Protein AF-A0A850MKT8-F1 (afdb_monomer)

Radius of gyration: 24.49 Å; Cα contacts (8 Å, |Δi|>4): 484; chains: 1; bounding box: 75×60×51 Å

Solvent-accessible surface area (backbone atoms only — not comparable to full-atom values): 20163 Å² total; per-residue (Å²): 113,53,79,38,79,90,76,73,40,69,50,73,87,79,87,84,81,90,62,90,48,74,76,42,61,72,28,63,33,63,41,98,84,58,29,40,37,40,35,27,21,29,52,39,81,47,88,65,43,56,97,33,32,29,33,36,35,35,32,30,39,67,87,80,70,47,76,30,34,75,78,38,71,61,29,60,68,50,58,85,53,84,34,50,29,37,60,41,21,41,26,46,32,97,87,58,37,40,38,40,37,30,30,29,32,38,60,57,94,76,63,40,70,45,32,32,36,35,35,35,34,34,31,90,86,65,45,50,75,27,27,92,88,42,72,61,29,68,73,48,72,86,50,84,34,49,31,42,82,52,43,49,44,56,93,50,47,35,39,36,30,35,32,35,42,66,83,84,81,50,74,56,79,44,81,48,76,50,74,51,82,78,81,75,85,73,72,83,81,79,82,83,85,77,88,83,80,83,83,79,87,79,86,78,85,84,84,79,86,88,86,83,92,84,90,87,88,86,88,87,86,86,87,86,85,88,83,85,85,85,78,70,65,65,63,61,58,47,51,52,54,52,62,65,68,45,97,64,61,69,68,60,48,51,52,55,32,57,77,66,71,52,63,77,83,53,51,75,77,66,73,44,63,68,61,52,44,50,54,64,74,64,45,93,74,78,60,65,68,59,55,57,46,59,73,68,49,92,64,60,68,70,60,54,50,50,54,53,53,54,54,58,73,44,52,74,71,52,43,55,51,51,57,51,54,65,73,77,110

Sequence (329 aa):
RMWNWSSQSWHATEVVSELTFDSNNPAMAVDVDGNVFVTWHDLAPWVGSGPDLDIFFRYRSVTSGIWDGFTNTTDVVSTDSNLDSKYPSIAVDDDLTVHICWIDYSDIYGAGTDADVFYKYTSRTIQAWRGRVNSTDIISSESSRDSVAASIVTGSVNVVWQDKTHFGFGTDWDIFYKNLLIFEAEGPEDEDGFELWIIIIIVIAAVAGVASLFVFRMRSKSRVKGMPVLKFNKAAMGEVRSALKEVIPVEEKVVVLQRNNFPIELISELYDGNLTDFFSQTFTTVPIQLIEFLQKVDAPLEEKLEILEEFNNLSDEQKEEFLKELTEL

Structure (mmCIF, N/CA/C/O backbone):
data_AF-A0A850MKT8-F1
#
_entry.id   AF-A0A850MKT8-F1
#
loop_
_atom_site.group_PDB
_atom_site.id
_atom_site.type_symbol
_atom_site.label_atom_id
_atom_site.label_alt_id
_atom_site.label_comp_id
_atom_site.label_asym_id
_atom_site.label_entity_id
_atom_site.label_seq_id
_atom_site.pdbx_PDB_ins_code
_atom_site.Cartn_x
_atom_site.Cartn_y
_atom_site.Cartn_z
_atom_site.occupancy
_atom_site.B_iso_or_equiv
_atom_site.auth_seq_id
_atom_site.auth_comp_id
_atom_site.auth_asym_id
_atom_site.auth_atom_id
_atom_site.pdbx_PDB_model_num
ATOM 1 N N . ARG A 1 1 ? -17.096 5.630 10.854 1.00 86.06 1 ARG A N 1
ATOM 2 C CA . ARG A 1 1 ? -18.215 5.144 11.709 1.00 86.06 1 ARG A CA 1
ATOM 3 C C . ARG A 1 1 ? -18.635 3.765 11.213 1.00 86.06 1 ARG A C 1
ATOM 5 O O . ARG A 1 1 ? -18.498 3.520 10.025 1.00 86.06 1 ARG A O 1
ATOM 12 N N . MET A 1 2 ? -19.164 2.902 12.080 1.00 86.94 2 MET A N 1
ATOM 13 C CA . MET A 1 2 ? -19.658 1.566 11.714 1.00 86.94 2 MET A CA 1
ATOM 14 C C . MET A 1 2 ? -21.191 1.541 11.738 1.00 86.94 2 MET A C 1
ATOM 16 O O . MET A 1 2 ? -21.790 2.033 12.700 1.00 86.94 2 MET A O 1
ATOM 20 N N . TRP A 1 3 ? -21.824 0.994 10.699 1.00 91.44 3 TRP A N 1
ATOM 21 C CA . TRP A 1 3 ? -23.279 0.830 10.639 1.00 91.44 3 TRP A CA 1
ATOM 22 C C . TRP A 1 3 ? -23.708 -0.389 11.456 1.00 91.44 3 TRP A C 1
ATOM 24 O O . TRP A 1 3 ? -23.225 -1.496 11.229 1.00 91.44 3 TRP A O 1
ATOM 34 N N . ASN A 1 4 ? -24.617 -0.193 12.407 1.00 91.31 4 ASN A N 1
ATOM 35 C CA . ASN A 1 4 ? -25.235 -1.274 13.156 1.00 91.31 4 ASN A CA 1
ATOM 36 C C . ASN A 1 4 ? -26.575 -1.635 12.508 1.00 91.31 4 ASN A C 1
ATOM 38 O O . ASN A 1 4 ? -27.538 -0.870 12.574 1.00 91.31 4 ASN A O 1
ATOM 42 N N . TRP A 1 5 ? -26.636 -2.819 11.900 1.00 91.19 5 TRP A N 1
ATOM 43 C CA . TRP A 1 5 ? -27.838 -3.318 11.231 1.00 91.19 5 TRP A CA 1
ATOM 44 C C . TRP A 1 5 ? -29.016 -3.540 12.183 1.00 91.19 5 TRP A C 1
ATOM 46 O O . TRP A 1 5 ? -30.156 -3.272 11.808 1.00 91.19 5 TRP A O 1
ATOM 56 N N . SER A 1 6 ? -28.752 -3.987 13.412 1.00 94.88 6 SER A N 1
ATOM 57 C CA . SER A 1 6 ? -29.790 -4.289 14.402 1.00 94.88 6 SER A CA 1
ATOM 58 C C . SER A 1 6 ? -30.460 -3.025 14.931 1.00 94.88 6 SER A C 1
ATOM 60 O O . SER A 1 6 ? -31.678 -2.989 15.078 1.00 94.88 6 SER A O 1
ATOM 62 N N . SER A 1 7 ? -29.678 -1.979 15.210 1.00 95.50 7 SER A N 1
ATOM 63 C CA . SER A 1 7 ? -30.203 -0.699 15.701 1.00 95.50 7 SER A CA 1
ATOM 64 C C . SER A 1 7 ? -30.502 0.314 14.595 1.00 95.50 7 SER A C 1
ATOM 66 O O . SER A 1 7 ? -30.984 1.401 14.904 1.00 95.50 7 SER A O 1
ATOM 68 N N . GLN A 1 8 ? -30.210 -0.017 13.330 1.00 96.62 8 GLN A N 1
ATOM 69 C CA . GLN A 1 8 ? -30.298 0.886 12.174 1.00 96.62 8 GLN A CA 1
ATOM 70 C C . GLN A 1 8 ? -29.653 2.252 12.445 1.00 96.62 8 GLN A C 1
ATOM 72 O O . GLN A 1 8 ? -30.209 3.309 12.137 1.00 96.62 8 GLN A O 1
ATOM 77 N N . SER A 1 9 ? -28.483 2.236 13.080 1.00 95.94 9 SER A N 1
ATOM 78 C CA . SER A 1 9 ? -27.797 3.453 13.496 1.00 95.94 9 SER A CA 1
ATOM 79 C C . SER A 1 9 ? -26.300 3.373 13.248 1.00 95.94 9 SER A C 1
ATOM 81 O O . SER A 1 9 ? -25.690 2.303 13.223 1.00 95.94 9 SER A O 1
ATOM 83 N N . TRP A 1 10 ? -25.690 4.540 13.069 1.00 94.62 10 TRP A N 1
ATOM 84 C CA . TRP A 1 10 ? -24.241 4.666 13.060 1.00 94.62 10 TRP A CA 1
ATOM 85 C C . TRP A 1 10 ? -23.708 4.710 14.490 1.00 94.62 10 TRP A C 1
ATOM 87 O O . TRP A 1 10 ? -24.272 5.394 15.344 1.00 94.62 10 TRP A O 1
ATOM 97 N N . HIS A 1 11 ? -22.579 4.043 14.723 1.00 90.56 11 HIS A N 1
ATOM 98 C CA . HIS A 1 11 ? -21.793 4.245 15.938 1.00 90.56 11 HIS A CA 1
ATOM 99 C C . HIS A 1 11 ? -21.278 5.690 16.041 1.00 90.56 11 HIS A C 1
ATOM 101 O O . HIS A 1 11 ? -21.292 6.450 15.063 1.00 90.56 11 HIS A O 1
ATOM 107 N N . ALA A 1 12 ? -20.809 6.055 17.237 1.00 91.50 12 ALA A N 1
ATOM 108 C CA . ALA A 1 12 ? -20.205 7.353 17.503 1.00 91.50 12 ALA A CA 1
ATOM 109 C C . ALA A 1 12 ? -19.033 7.655 16.547 1.00 91.50 12 ALA A C 1
ATOM 111 O O . ALA A 1 12 ? -18.421 6.760 15.960 1.00 91.50 12 ALA A O 1
ATOM 112 N N . THR A 1 13 ? -18.751 8.945 16.362 1.00 94.00 13 THR A N 1
ATOM 113 C CA . THR A 1 13 ? -17.551 9.376 15.625 1.00 94.00 13 THR A CA 1
ATOM 114 C C . THR A 1 13 ? -16.355 9.274 16.548 1.00 94.00 13 THR A C 1
ATOM 116 O O . THR A 1 13 ? -16.459 9.667 17.706 1.00 94.00 13 THR A O 1
ATOM 119 N N . GLU A 1 14 ? -15.237 8.812 16.009 1.00 92.56 14 GLU A N 1
ATOM 120 C CA . GLU A 1 14 ? -13.939 8.774 16.674 1.00 92.56 14 GLU A CA 1
ATOM 121 C C . GLU A 1 14 ? -12.949 9.554 15.796 1.00 92.56 14 GLU A C 1
ATOM 123 O O . GLU A 1 14 ? -13.092 9.556 14.569 1.00 92.56 14 GLU A O 1
ATOM 128 N N . VAL A 1 15 ? -11.986 10.236 16.416 1.00 93.88 15 VAL A N 1
ATOM 129 C CA . VAL A 1 15 ? -10.860 10.868 15.713 1.00 93.88 15 VAL A CA 1
ATOM 130 C C . VAL A 1 15 ? -9.741 9.832 15.613 1.00 93.88 15 VAL A C 1
ATOM 132 O O . VAL A 1 15 ? -9.428 9.180 16.605 1.00 93.88 15 VAL A O 1
ATOM 135 N N . VAL A 1 16 ? -9.177 9.649 14.415 1.00 94.75 16 VAL A N 1
ATOM 136 C CA . VAL A 1 16 ? -8.122 8.647 14.154 1.00 94.75 16 VAL A CA 1
ATOM 137 C C . VAL A 1 16 ? -6.753 9.306 13.986 1.00 94.75 16 VAL A C 1
ATOM 139 O O . VAL A 1 16 ? -5.756 8.764 14.453 1.00 94.75 16 VAL A O 1
ATOM 142 N N . SER A 1 17 ? -6.689 10.486 13.374 1.00 92.69 17 SER A N 1
ATOM 143 C CA . SER A 1 17 ? -5.453 11.236 13.169 1.00 92.69 17 SER A CA 1
ATOM 144 C C . SER A 1 17 ? -5.375 12.410 14.150 1.00 92.69 17 SER A C 1
ATOM 146 O O . SER A 1 17 ? -5.888 13.498 13.913 1.00 92.69 17 SER A O 1
ATOM 148 N N . GLU A 1 18 ? -4.769 12.175 15.313 1.00 85.75 18 GLU A N 1
ATOM 149 C CA . GLU A 1 18 ? -4.638 13.177 16.388 1.00 85.75 18 GLU A CA 1
ATOM 150 C C . GLU A 1 18 ? -3.338 13.997 16.261 1.00 85.75 18 GLU A C 1
ATOM 152 O O . GLU A 1 18 ? -2.713 14.361 17.257 1.00 85.75 18 GLU A O 1
ATOM 157 N N . LEU A 1 19 ? -2.908 14.250 15.022 1.00 85.19 19 LEU A N 1
ATOM 158 C CA . LEU A 1 19 ? -1.673 14.960 14.695 1.00 85.19 19 LEU A CA 1
ATOM 159 C C . LEU A 1 19 ? -1.926 16.465 14.488 1.00 85.19 19 LEU A C 1
ATOM 161 O O . LEU A 1 19 ? -3.061 16.937 14.527 1.00 85.19 19 LEU A O 1
ATOM 165 N N . THR A 1 20 ? -0.857 17.251 14.340 1.00 84.69 20 THR A N 1
ATOM 166 C CA . THR A 1 20 ? -0.919 18.725 14.347 1.00 84.69 20 THR A CA 1
ATOM 167 C C . THR A 1 20 ? -1.209 19.373 12.989 1.00 84.69 20 THR A C 1
ATOM 169 O O . THR A 1 20 ? -1.338 20.597 12.940 1.00 84.69 20 THR A O 1
ATOM 172 N N . PHE A 1 21 ? -1.306 18.594 11.911 1.00 90.69 21 PHE A N 1
ATOM 173 C CA . PHE A 1 21 ? -1.479 19.063 10.532 1.00 90.69 21 PHE A CA 1
ATOM 174 C C . PHE A 1 21 ? -2.696 18.407 9.860 1.00 90.69 21 PHE A C 1
ATOM 176 O O . PHE A 1 21 ? -3.404 17.601 10.467 1.00 90.69 21 PHE A O 1
ATOM 183 N N . ASP A 1 22 ? -2.986 18.824 8.624 1.00 92.06 22 ASP A N 1
ATOM 184 C CA . ASP A 1 22 ? -4.122 18.316 7.860 1.00 92.06 22 ASP A CA 1
ATOM 185 C C . ASP A 1 22 ? -3.880 16.865 7.421 1.00 92.06 22 ASP A C 1
ATOM 187 O O . ASP A 1 22 ? -3.043 16.578 6.562 1.00 92.06 22 ASP A O 1
ATOM 191 N N . SER A 1 23 ? -4.693 15.955 7.952 1.00 96.44 23 SER A N 1
ATOM 192 C CA . SER A 1 23 ? -4.723 14.555 7.534 1.00 96.44 23 SER A CA 1
ATOM 193 C C . SER A 1 23 ? -5.641 14.368 6.324 1.00 96.44 23 SER A C 1
ATOM 195 O O . SER A 1 23 ? -6.832 14.688 6.376 1.00 96.44 23 SER A O 1
ATOM 197 N N . ASN A 1 24 ? -5.108 13.813 5.238 1.00 97.38 24 ASN A N 1
ATOM 198 C CA . ASN A 1 24 ? -5.774 13.764 3.938 1.00 97.38 24 ASN A CA 1
ATOM 199 C C . ASN A 1 24 ? -5.797 12.349 3.336 1.00 97.38 24 ASN A C 1
ATOM 201 O O . ASN A 1 24 ? -5.028 11.466 3.712 1.00 97.38 24 ASN A O 1
ATOM 205 N N . ASN A 1 25 ? -6.721 12.143 2.389 1.00 97.75 25 ASN A N 1
ATOM 206 C CA . ASN A 1 25 ? -6.886 10.915 1.598 1.00 97.75 25 ASN A CA 1
ATOM 207 C C . ASN A 1 25 ? -6.837 9.606 2.412 1.00 97.75 25 ASN A C 1
ATOM 209 O O . ASN A 1 25 ? -5.974 8.763 2.164 1.00 97.75 25 ASN A O 1
ATOM 213 N N . PRO A 1 26 ? -7.765 9.406 3.365 1.00 98.06 26 PRO A N 1
ATOM 214 C CA . PRO A 1 26 ? -7.793 8.176 4.132 1.00 98.06 26 PRO A CA 1
ATOM 215 C C . PRO A 1 26 ? -8.198 6.984 3.254 1.00 98.06 26 PRO A C 1
ATOM 217 O O . PRO A 1 26 ? -9.140 7.076 2.463 1.00 98.06 26 PRO A O 1
ATOM 220 N N . ALA A 1 27 ? -7.554 5.844 3.473 1.00 98.50 27 ALA A N 1
ATOM 221 C CA . ALA A 1 27 ? -7.976 4.541 2.975 1.00 98.50 27 ALA A CA 1
ATOM 222 C C . ALA A 1 27 ? -8.179 3.576 4.147 1.00 98.50 27 ALA A C 1
ATOM 224 O O . ALA A 1 27 ? -7.589 3.740 5.219 1.00 98.50 27 ALA A O 1
ATOM 225 N N . MET A 1 28 ? -9.053 2.584 3.964 1.00 97.62 28 MET A N 1
ATOM 226 C CA . MET A 1 28 ? -9.375 1.632 5.021 1.00 97.62 28 MET A CA 1
ATOM 227 C C . MET A 1 28 ? -9.567 0.210 4.510 1.00 97.62 28 MET A C 1
ATOM 229 O O . MET A 1 28 ? -10.078 0.001 3.412 1.00 97.62 28 MET A O 1
ATOM 233 N N . ALA A 1 29 ? -9.234 -0.749 5.367 1.00 97.12 29 ALA A N 1
ATOM 234 C CA . ALA A 1 29 ? -9.486 -2.170 5.178 1.00 97.12 29 ALA A CA 1
ATOM 235 C C . ALA A 1 29 ? -9.984 -2.794 6.490 1.00 97.12 29 ALA A C 1
ATOM 237 O O . ALA A 1 29 ? -9.870 -2.200 7.566 1.00 97.12 29 ALA A O 1
ATOM 238 N N . VAL 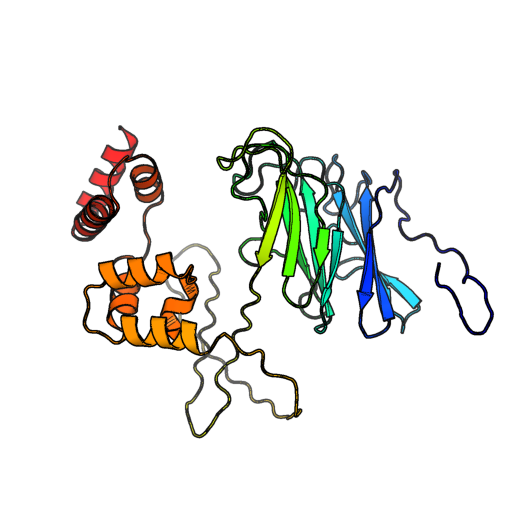A 1 30 ? -10.576 -3.981 6.398 1.00 95.25 30 VAL A N 1
ATOM 239 C CA . VAL A 1 30 ? -11.074 -4.744 7.547 1.00 95.25 30 VAL A CA 1
ATOM 240 C C . VAL A 1 30 ? -10.625 -6.186 7.374 1.00 95.25 30 VAL A C 1
ATOM 242 O O . VAL A 1 30 ? -10.760 -6.722 6.276 1.00 95.25 30 VAL A O 1
ATOM 245 N N . ASP A 1 31 ? -10.086 -6.787 8.431 1.00 92.50 31 ASP A N 1
ATOM 246 C CA . ASP A 1 31 ? -9.703 -8.201 8.410 1.00 92.50 31 ASP A CA 1
ATOM 247 C C . ASP A 1 31 ? -10.881 -9.132 8.738 1.00 92.50 31 ASP A C 1
ATOM 249 O O . ASP A 1 31 ? -11.991 -8.699 9.064 1.00 92.50 31 ASP A O 1
ATOM 253 N N . VAL A 1 32 ? -10.628 -10.440 8.666 1.00 89.44 32 VAL A N 1
ATOM 254 C CA . VAL A 1 32 ? -11.623 -11.486 8.950 1.00 89.44 32 VAL A CA 1
ATOM 255 C C . VAL A 1 32 ? -12.146 -11.454 10.393 1.00 89.44 32 VAL A C 1
ATOM 257 O O . VAL A 1 32 ? -13.270 -11.886 10.648 1.00 89.44 32 VAL A O 1
ATOM 260 N N . ASP A 1 33 ? -11.365 -10.897 11.323 1.00 90.00 33 ASP A N 1
ATOM 261 C CA . ASP A 1 33 ? -11.717 -10.743 12.737 1.00 90.00 33 ASP A CA 1
ATOM 262 C C . ASP A 1 33 ? -12.512 -9.450 13.008 1.00 90.00 33 ASP A C 1
ATOM 264 O O . ASP A 1 33 ? -13.013 -9.234 14.116 1.00 90.00 33 ASP A O 1
ATOM 268 N N . GLY A 1 34 ? -12.645 -8.572 12.010 1.00 91.62 34 GLY A N 1
ATOM 269 C CA . GLY A 1 34 ? -13.320 -7.284 12.128 1.00 91.62 34 GLY A CA 1
ATOM 270 C C . GLY A 1 34 ? -12.458 -6.169 12.727 1.00 91.62 34 GLY A C 1
ATOM 271 O O . GLY A 1 34 ? -13.002 -5.127 13.109 1.00 91.62 34 GLY A O 1
ATOM 272 N N . ASN A 1 35 ? -11.137 -6.348 12.821 1.00 94.00 35 ASN A N 1
ATOM 273 C CA . ASN A 1 35 ? -10.228 -5.246 13.123 1.00 94.00 35 ASN A CA 1
ATOM 274 C C . ASN A 1 35 ? -10.212 -4.278 11.933 1.00 94.00 35 ASN A C 1
ATOM 276 O O . ASN A 1 35 ? -10.243 -4.688 10.773 1.00 94.00 35 ASN A O 1
ATOM 280 N N . VAL A 1 36 ? -10.184 -2.979 12.222 1.00 96.56 36 VAL A N 1
ATOM 281 C CA . VAL A 1 36 ? -10.243 -1.928 11.196 1.00 96.56 36 VAL A CA 1
ATOM 282 C C . VAL A 1 36 ? -8.862 -1.330 11.021 1.00 96.56 36 VAL A C 1
ATOM 284 O O . VAL A 1 36 ? -8.258 -0.917 12.001 1.00 96.56 36 VAL A O 1
ATOM 287 N N . PHE A 1 37 ? -8.391 -1.223 9.791 1.00 97.56 37 PHE A N 1
ATOM 288 C CA . PHE A 1 37 ? -7.083 -0.680 9.442 1.00 97.56 37 PHE A CA 1
ATOM 289 C C . PHE A 1 37 ? -7.288 0.605 8.660 1.00 97.56 37 PHE A C 1
ATOM 291 O O . PHE A 1 37 ? -8.141 0.653 7.774 1.00 97.56 37 PHE A O 1
ATOM 298 N N . VAL A 1 38 ? -6.545 1.651 9.008 1.00 98.12 38 VAL A N 1
ATOM 299 C CA . VAL A 1 38 ? -6.666 2.973 8.400 1.00 98.12 38 VAL A CA 1
ATOM 300 C C . VAL A 1 38 ? -5.282 3.502 8.083 1.00 98.12 38 VAL A C 1
ATOM 302 O O . VAL A 1 38 ? -4.376 3.469 8.914 1.00 98.12 38 VAL A O 1
ATOM 305 N N . THR A 1 39 ? -5.151 4.032 6.878 1.00 98.56 39 THR A N 1
ATOM 306 C CA . THR A 1 39 ? -3.984 4.785 6.439 1.00 98.56 39 THR A CA 1
ATOM 307 C C . THR A 1 39 ? -4.425 6.129 5.879 1.00 98.56 39 THR A C 1
ATOM 309 O O . THR A 1 39 ? -5.565 6.270 5.441 1.00 98.56 39 THR A O 1
ATOM 312 N N . TRP A 1 40 ? -3.562 7.131 5.956 1.00 98.50 40 TRP A N 1
ATOM 313 C CA . TRP A 1 40 ? -3.773 8.481 5.434 1.00 98.50 40 TRP A CA 1
ATOM 314 C C . TRP A 1 40 ? -2.408 9.107 5.148 1.00 98.50 40 TRP A C 1
ATOM 316 O O . TRP A 1 40 ? -1.394 8.534 5.545 1.00 98.50 40 TRP A O 1
ATOM 326 N N . HIS A 1 41 ? -2.371 10.270 4.498 1.00 97.50 41 HIS A N 1
ATOM 327 C CA . HIS A 1 41 ? -1.147 11.071 4.454 1.00 97.50 41 HIS A CA 1
ATOM 328 C C . HIS A 1 41 ? -1.280 12.362 5.255 1.00 97.50 41 HIS A C 1
ATOM 330 O O . HIS A 1 41 ? -2.373 12.929 5.361 1.00 97.50 41 HIS A O 1
ATOM 336 N N . ASP A 1 42 ? -0.175 12.810 5.838 1.00 96.88 42 ASP A N 1
ATOM 337 C CA . ASP A 1 42 ? -0.112 13.973 6.724 1.00 96.88 42 ASP A CA 1
ATOM 338 C C . ASP A 1 42 ? 1.284 14.612 6.664 1.00 96.88 42 ASP A C 1
ATOM 340 O O . ASP A 1 42 ? 2.252 13.941 6.329 1.00 96.88 42 ASP A O 1
ATOM 344 N N . LEU A 1 43 ? 1.383 15.902 6.990 1.00 94.94 43 LEU A N 1
ATOM 345 C CA . LEU A 1 43 ? 2.641 16.667 7.057 1.00 94.94 43 LEU A CA 1
ATOM 346 C C . LEU A 1 43 ? 3.166 16.760 8.500 1.00 94.94 43 LEU A C 1
ATOM 348 O O . LEU A 1 43 ? 4.073 17.530 8.818 1.00 94.94 43 LEU A O 1
ATOM 352 N N . ALA A 1 44 ? 2.510 16.072 9.431 1.00 89.69 44 ALA A N 1
ATOM 353 C CA . ALA A 1 44 ? 2.820 16.212 10.834 1.00 89.69 44 ALA A CA 1
ATOM 354 C C . ALA A 1 44 ? 4.234 15.711 11.169 1.00 89.69 44 ALA A C 1
ATOM 356 O O . ALA A 1 44 ? 4.579 14.571 10.846 1.00 89.69 44 ALA A O 1
ATOM 357 N N . PRO A 1 45 ? 5.029 16.510 11.907 1.00 82.75 45 PRO A N 1
ATOM 358 C CA . PRO A 1 45 ? 6.321 16.069 12.398 1.00 82.75 45 PRO A CA 1
ATOM 359 C C . PRO A 1 45 ? 6.103 15.001 13.474 1.00 82.75 45 PRO A C 1
ATOM 361 O O . PRO A 1 45 ? 5.558 15.256 14.551 1.00 82.75 45 PRO A O 1
ATOM 364 N N . TRP A 1 46 ? 6.540 13.793 13.167 1.00 85.62 46 TRP A N 1
ATOM 365 C CA . TRP A 1 46 ? 6.432 12.579 13.954 1.00 85.62 46 TRP A CA 1
ATOM 366 C C . TRP A 1 46 ? 7.759 11.828 13.868 1.00 85.62 46 TRP A C 1
ATOM 368 O O . TRP A 1 46 ? 8.629 12.130 13.053 1.00 85.62 46 TRP A O 1
ATOM 378 N N . VAL A 1 47 ? 7.965 10.853 14.748 1.00 83.62 47 VAL A N 1
ATOM 379 C CA . VAL A 1 47 ? 9.196 10.061 14.701 1.00 83.62 47 VAL A CA 1
ATOM 380 C C . VAL A 1 47 ? 9.207 9.252 13.407 1.00 83.62 47 VAL A C 1
ATOM 382 O O . VAL A 1 47 ? 8.365 8.378 13.219 1.00 83.62 47 VAL A O 1
ATOM 385 N N . GLY A 1 48 ? 10.177 9.548 12.543 1.00 80.31 48 GLY A N 1
ATOM 386 C CA . GLY A 1 48 ? 10.316 8.909 11.237 1.00 80.31 48 GLY A CA 1
ATOM 387 C C . GLY A 1 48 ? 9.585 9.616 10.097 1.00 80.31 48 GLY A C 1
ATOM 388 O O . GLY A 1 48 ? 9.720 9.133 8.982 1.00 80.31 48 GLY A O 1
ATOM 389 N N . SER A 1 49 ? 8.873 10.724 10.353 1.00 81.94 49 SER A N 1
ATOM 390 C CA . SER A 1 49 ? 8.397 11.614 9.286 1.00 81.94 49 SER A CA 1
ATOM 391 C C . SER A 1 49 ? 9.345 12.794 9.083 1.00 81.94 49 SER A C 1
ATOM 393 O O . SER A 1 49 ? 9.961 13.306 10.031 1.00 81.94 49 SER A O 1
ATOM 395 N N . GLY A 1 50 ? 9.520 13.168 7.819 1.00 85.06 50 GLY A N 1
ATOM 396 C CA . GLY A 1 50 ? 10.359 14.276 7.385 1.00 85.06 50 GLY A CA 1
ATOM 397 C C . GLY A 1 50 ? 9.617 15.619 7.412 1.00 85.06 50 GLY A C 1
ATOM 398 O O . GLY A 1 50 ? 8.609 15.777 8.105 1.00 85.06 50 GLY A O 1
ATOM 399 N N . PRO A 1 51 ? 10.135 16.651 6.720 1.00 89.62 51 PRO A N 1
ATOM 400 C CA . PRO A 1 51 ? 9.410 17.900 6.475 1.00 89.62 51 PRO A CA 1
ATOM 401 C C . PRO A 1 51 ? 8.355 17.798 5.351 1.00 89.62 51 PRO A C 1
ATOM 403 O O . PRO A 1 51 ? 7.765 18.818 4.994 1.00 89.62 51 PRO A O 1
ATOM 406 N N . ASP A 1 52 ? 8.184 16.617 4.769 1.00 93.69 52 ASP A N 1
ATOM 407 C CA . ASP A 1 52 ? 7.342 16.254 3.631 1.00 93.69 52 ASP A CA 1
ATOM 408 C C . ASP A 1 52 ? 6.095 15.456 4.054 1.00 93.69 52 ASP A C 1
ATOM 410 O O . ASP A 1 52 ? 5.914 15.121 5.226 1.00 93.69 52 ASP A O 1
ATOM 414 N N . LEU A 1 53 ? 5.163 15.249 3.115 1.00 96.31 53 LEU A N 1
ATOM 415 C CA . LEU A 1 53 ? 3.981 14.425 3.381 1.00 96.31 53 LEU A CA 1
ATOM 416 C C . LEU A 1 53 ? 4.376 12.955 3.511 1.00 96.31 53 LEU A C 1
ATOM 418 O O . LEU A 1 53 ? 5.016 12.415 2.622 1.00 96.31 53 LEU A O 1
ATOM 422 N N . ASP A 1 54 ? 3.896 12.298 4.558 1.00 97.69 54 ASP A N 1
ATOM 423 C CA . ASP A 1 54 ? 4.199 10.900 4.849 1.00 97.69 54 ASP A CA 1
ATOM 424 C C . ASP A 1 54 ? 2.927 10.055 4.944 1.00 97.69 54 ASP A C 1
ATOM 426 O O . ASP A 1 54 ? 1.852 10.553 5.291 1.00 97.69 54 ASP A O 1
ATOM 430 N N . ILE A 1 55 ? 3.045 8.750 4.688 1.00 98.31 55 ILE A N 1
ATOM 431 C CA . ILE A 1 55 ? 1.971 7.776 4.887 1.00 98.31 55 ILE A CA 1
ATOM 432 C C . ILE A 1 55 ? 1.952 7.312 6.338 1.00 98.31 55 ILE A C 1
ATOM 434 O O . ILE A 1 55 ? 2.883 6.671 6.825 1.00 98.31 55 ILE A O 1
ATOM 438 N N . PHE A 1 56 ? 0.831 7.553 7.006 1.00 98.19 56 PHE A N 1
ATOM 439 C CA . PHE A 1 56 ? 0.586 7.129 8.375 1.00 98.19 56 PHE A CA 1
ATOM 440 C C . PHE A 1 56 ? -0.351 5.928 8.430 1.00 98.19 56 PHE A C 1
ATOM 442 O O . PHE A 1 56 ? -1.171 5.702 7.533 1.00 98.19 56 PHE A O 1
ATOM 449 N N . PHE A 1 57 ? -0.251 5.165 9.515 1.00 97.88 57 PHE A N 1
ATOM 450 C CA . PHE A 1 57 ? -1.070 3.986 9.750 1.00 97.88 57 PHE A CA 1
ATOM 451 C C . PHE A 1 57 ? -1.502 3.853 11.212 1.00 97.88 57 PHE A C 1
ATOM 453 O O . PHE A 1 57 ? -0.708 4.036 12.140 1.00 97.88 57 PHE A O 1
ATOM 460 N N . ARG A 1 58 ? -2.764 3.444 11.398 1.00 97.25 58 ARG A N 1
ATOM 461 C CA . ARG A 1 58 ? -3.310 2.911 12.652 1.00 97.25 58 ARG A CA 1
ATOM 462 C C . ARG A 1 58 ? -4.298 1.786 12.367 1.00 97.25 58 ARG A C 1
ATOM 464 O O . ARG A 1 58 ? -4.961 1.761 11.332 1.00 97.25 58 ARG A O 1
ATOM 471 N N . TYR A 1 59 ? -4.486 0.904 13.336 1.00 96.19 59 TYR A N 1
ATOM 472 C CA . TYR A 1 59 ? -5.564 -0.070 13.348 1.00 96.19 59 TYR A CA 1
ATOM 473 C C . TYR A 1 59 ? -6.341 -0.020 14.661 1.00 96.19 59 TYR A C 1
ATOM 475 O O . TYR A 1 59 ? -5.838 0.399 15.700 1.00 96.19 59 TYR A O 1
ATOM 483 N N . ARG A 1 60 ? -7.595 -0.457 14.612 1.00 95.62 60 ARG A N 1
ATOM 484 C CA . ARG A 1 60 ? -8.483 -0.596 15.757 1.00 95.62 60 ARG A CA 1
ATOM 485 C C . ARG A 1 60 ? -8.767 -2.065 15.971 1.00 95.62 60 ARG A C 1
ATOM 487 O O . ARG A 1 60 ? -9.468 -2.687 15.169 1.00 95.62 60 ARG A O 1
ATOM 494 N N . SER A 1 61 ? -8.262 -2.608 17.072 1.00 92.06 61 SER A N 1
ATOM 495 C CA . SER A 1 61 ? -8.601 -3.977 17.447 1.00 92.06 61 SER A CA 1
ATOM 496 C C . SER A 1 61 ? -10.055 -4.057 17.906 1.00 92.06 61 SER A C 1
ATOM 498 O O . SER A 1 61 ? -10.514 -3.227 18.696 1.00 92.06 61 SER A O 1
ATOM 500 N N . VAL A 1 62 ? -10.777 -5.084 17.463 1.00 91.38 62 VAL A N 1
ATOM 501 C CA . VAL A 1 62 ? -12.120 -5.384 17.976 1.00 91.38 62 VAL A CA 1
ATOM 502 C C . VAL A 1 62 ? -12.085 -5.748 19.466 1.00 91.38 62 VAL A C 1
ATOM 504 O O . VAL A 1 62 ? -13.026 -5.445 20.197 1.00 91.38 62 VAL A O 1
ATOM 507 N N . THR A 1 63 ? -10.977 -6.333 19.935 1.00 91.19 63 THR A N 1
ATOM 508 C CA . THR A 1 63 ? -10.806 -6.804 21.314 1.00 91.19 63 THR A CA 1
ATOM 509 C C . THR A 1 63 ? -10.542 -5.662 22.290 1.00 91.19 63 THR A C 1
ATOM 511 O O . THR A 1 63 ? -11.159 -5.614 23.351 1.00 91.19 63 THR A O 1
ATOM 514 N N . SER A 1 64 ? -9.627 -4.743 21.959 1.00 93.25 64 SER A N 1
ATOM 515 C CA . SER A 1 64 ? -9.311 -3.602 22.834 1.00 93.25 64 SER A CA 1
ATOM 516 C C . SER A 1 64 ? -10.242 -2.411 22.608 1.00 93.25 64 SER A C 1
ATOM 518 O O . SER A 1 64 ? -10.495 -1.642 23.531 1.00 93.25 64 SER A O 1
ATOM 520 N N . GLY A 1 65 ? -10.746 -2.242 21.382 1.00 91.38 65 GLY A N 1
ATOM 521 C CA . GLY A 1 65 ? -11.514 -1.072 20.970 1.00 91.38 65 GLY A CA 1
ATOM 522 C C . GLY A 1 65 ? -10.691 0.212 20.835 1.00 91.38 65 GLY A C 1
ATOM 523 O O . GLY A 1 65 ? -11.282 1.279 20.694 1.00 91.38 65 GLY A O 1
ATOM 524 N N . ILE A 1 66 ? -9.359 0.122 20.888 1.00 92.88 66 ILE A N 1
ATOM 525 C CA . ILE A 1 66 ? -8.435 1.264 20.870 1.00 92.88 66 ILE A CA 1
ATOM 526 C C . ILE A 1 66 ? -7.723 1.323 19.514 1.00 92.88 66 ILE A C 1
ATOM 528 O O . ILE A 1 66 ? -7.439 0.281 18.921 1.00 92.88 66 ILE A O 1
ATOM 532 N N . TRP A 1 67 ? -7.450 2.542 19.043 1.00 95.81 67 TRP A N 1
ATOM 533 C CA . TRP A 1 67 ? -6.598 2.808 17.885 1.00 95.81 67 TRP A CA 1
ATOM 534 C C . TRP A 1 67 ? -5.117 2.754 18.270 1.00 95.81 67 TRP A C 1
ATOM 536 O O . TRP A 1 67 ? -4.693 3.471 19.178 1.00 95.81 67 TRP A O 1
ATOM 546 N N . ASP A 1 68 ? -4.333 1.967 17.548 1.00 94.75 68 ASP A N 1
ATOM 547 C CA . ASP A 1 68 ? -2.907 1.738 17.801 1.00 94.75 68 ASP A CA 1
ATOM 548 C C . ASP A 1 68 ? -2.148 1.537 16.478 1.00 94.75 68 ASP A C 1
ATOM 550 O O . ASP A 1 68 ? -2.775 1.411 15.427 1.00 94.75 68 ASP A O 1
ATOM 554 N N . GLY A 1 69 ? -0.820 1.494 16.503 1.00 93.50 69 GLY A N 1
ATOM 555 C CA . GLY A 1 69 ? 0.011 1.023 15.387 1.00 93.50 69 GLY A CA 1
ATOM 556 C C . GLY A 1 69 ? 0.673 -0.317 15.720 1.00 93.50 69 GLY A C 1
ATOM 557 O O . GLY A 1 69 ? 0.445 -0.898 16.782 1.00 93.50 69 GLY A O 1
ATOM 558 N N . PHE A 1 70 ? 1.461 -0.863 14.795 1.00 91.44 70 PHE A N 1
ATOM 559 C CA . PHE A 1 70 ? 2.225 -2.088 15.052 1.00 91.44 70 PHE A CA 1
ATOM 560 C C . PHE A 1 70 ? 3.565 -1.813 15.728 1.00 91.44 70 PHE A C 1
ATOM 562 O O . PHE A 1 70 ? 4.061 -2.681 16.444 1.00 91.44 70 PHE A O 1
ATOM 569 N N . THR A 1 71 ? 4.147 -0.635 15.492 1.00 89.06 71 THR A N 1
ATOM 570 C CA . THR A 1 71 ? 5.453 -0.243 16.044 1.00 89.06 71 THR A CA 1
ATOM 571 C C . THR A 1 71 ? 5.332 0.841 17.108 1.00 89.06 71 THR A C 1
ATOM 573 O O . THR A 1 71 ? 6.043 0.815 18.109 1.00 89.06 71 THR A O 1
ATOM 576 N N . ASN A 1 72 ? 4.412 1.781 16.905 1.00 89.81 72 ASN A N 1
ATOM 577 C CA . ASN A 1 72 ? 4.131 2.927 17.758 1.00 89.81 72 ASN A CA 1
ATOM 578 C C . ASN A 1 72 ? 2.612 3.123 17.854 1.00 89.81 72 ASN A C 1
ATOM 580 O O . ASN A 1 72 ? 1.854 2.438 17.183 1.00 89.81 72 ASN A O 1
ATOM 584 N N . THR A 1 73 ? 2.140 4.106 18.625 1.00 92.31 73 THR A N 1
ATOM 585 C CA . THR A 1 73 ? 0.698 4.438 18.687 1.00 92.31 73 THR A CA 1
ATOM 586 C C . THR A 1 73 ? 0.116 4.913 17.350 1.00 92.31 73 THR A C 1
ATOM 588 O O . THR A 1 73 ? -1.091 4.812 17.112 1.00 92.31 73 THR A O 1
ATOM 591 N N . THR A 1 74 ? 0.996 5.450 16.505 1.00 94.94 74 THR A N 1
ATOM 592 C CA . THR A 1 74 ? 0.785 5.807 15.105 1.00 94.94 74 THR A CA 1
ATOM 593 C C . THR A 1 74 ? 2.074 5.457 14.372 1.00 94.94 74 THR A C 1
ATOM 595 O O . THR A 1 74 ? 3.142 5.942 14.758 1.00 94.94 74 THR A O 1
ATOM 598 N N . ASP A 1 75 ? 1.980 4.624 13.341 1.00 95.69 75 ASP A N 1
ATOM 599 C CA . ASP A 1 75 ? 3.134 4.249 12.527 1.00 95.69 75 ASP A CA 1
ATOM 600 C C . ASP A 1 75 ? 3.301 5.208 11.344 1.00 95.69 75 ASP A C 1
ATOM 602 O O . ASP A 1 75 ? 2.308 5.689 10.793 1.00 95.69 75 ASP A O 1
ATOM 606 N N . VAL A 1 76 ? 4.552 5.417 10.927 1.00 97.00 76 VAL A N 1
ATOM 607 C CA . VAL A 1 76 ? 4.918 6.007 9.631 1.00 97.00 76 VAL A CA 1
ATOM 608 C C . VAL A 1 76 ? 5.383 4.867 8.729 1.00 97.00 76 VAL A C 1
ATOM 610 O O . VAL A 1 76 ? 6.230 4.067 9.125 1.00 97.00 76 VAL A O 1
ATOM 613 N N . VAL A 1 77 ? 4.793 4.754 7.543 1.00 97.75 77 VAL A N 1
ATOM 614 C CA . VAL A 1 77 ? 5.033 3.660 6.589 1.00 97.75 77 VAL A CA 1
ATOM 615 C C . VAL A 1 77 ? 6.146 4.040 5.605 1.00 97.75 77 VAL A C 1
ATOM 617 O O . VAL A 1 77 ? 7.034 3.235 5.317 1.00 97.75 77 VAL A O 1
ATOM 620 N N . SER A 1 78 ? 6.135 5.288 5.139 1.00 97.06 78 SER A N 1
ATOM 621 C CA . SER A 1 78 ? 6.994 5.856 4.090 1.00 97.06 78 SER A CA 1
ATOM 622 C C . SER A 1 78 ? 8.366 6.340 4.577 1.00 97.06 78 SER A C 1
ATOM 624 O O . SER A 1 78 ? 8.950 7.232 3.982 1.00 97.06 78 SER A O 1
ATOM 626 N N . THR A 1 79 ? 8.933 5.726 5.617 1.00 94.44 79 THR A N 1
ATOM 627 C CA . THR A 1 79 ? 10.164 6.196 6.295 1.00 94.44 79 THR A CA 1
ATOM 628 C C . THR A 1 79 ? 11.426 6.300 5.430 1.00 94.44 79 THR A C 1
ATOM 630 O O . THR A 1 79 ? 12.433 6.820 5.901 1.00 94.44 79 THR A O 1
ATOM 633 N N . ASP A 1 80 ? 11.412 5.725 4.227 1.00 92.50 80 ASP A N 1
ATOM 634 C CA . ASP A 1 80 ? 12.549 5.740 3.298 1.00 92.50 80 ASP A CA 1
ATOM 635 C C . ASP A 1 80 ? 12.456 6.900 2.285 1.00 92.50 80 ASP A C 1
ATOM 637 O O . ASP A 1 80 ? 13.367 7.085 1.479 1.00 92.50 80 ASP A O 1
ATOM 641 N N . SER A 1 81 ? 11.368 7.673 2.338 1.00 92.38 81 SER A N 1
ATOM 642 C CA . SER A 1 81 ? 11.073 8.790 1.440 1.00 92.38 81 SER A CA 1
ATOM 643 C C . SER A 1 81 ? 11.604 10.104 2.019 1.00 92.38 81 SER A C 1
ATOM 645 O O . SER A 1 81 ? 11.888 10.232 3.211 1.00 92.38 81 SER A O 1
ATOM 647 N N . ASN A 1 82 ? 11.819 11.070 1.138 1.00 92.25 82 ASN A N 1
ATOM 648 C CA . ASN A 1 82 ? 12.296 12.420 1.446 1.00 92.25 82 ASN A CA 1
ATOM 649 C C . ASN A 1 82 ? 11.552 13.511 0.652 1.00 92.25 82 ASN A C 1
ATOM 651 O O . ASN A 1 82 ? 11.984 14.669 0.627 1.00 92.25 82 ASN A O 1
ATOM 655 N N . LEU A 1 83 ? 10.496 13.112 -0.049 1.00 95.25 83 LEU A N 1
ATOM 656 C CA . LEU A 1 83 ? 9.553 13.908 -0.811 1.00 95.25 83 LEU A CA 1
ATOM 657 C C . LEU A 1 83 ? 8.162 13.317 -0.574 1.00 95.25 83 LEU A C 1
ATOM 659 O O . LEU A 1 83 ? 8.011 12.219 -0.054 1.00 95.25 83 LEU A O 1
ATOM 663 N N . ASP A 1 84 ? 7.137 14.060 -0.986 1.00 96.12 84 ASP A N 1
ATOM 664 C CA . ASP A 1 84 ? 5.776 13.750 -0.579 1.00 96.12 84 ASP A CA 1
ATOM 665 C C . ASP A 1 84 ? 5.289 12.337 -0.976 1.00 96.12 84 ASP A C 1
ATOM 667 O O . ASP A 1 84 ? 5.014 12.061 -2.148 1.00 96.12 84 ASP A O 1
ATOM 671 N N . SER A 1 85 ? 4.968 11.527 0.027 1.00 97.75 85 SER A N 1
ATOM 672 C CA . SER A 1 85 ? 4.169 10.313 -0.086 1.00 97.75 85 SER A CA 1
ATOM 673 C C . SER A 1 85 ? 2.668 10.625 -0.009 1.00 97.75 85 SER A C 1
ATOM 675 O O . SER A 1 85 ? 2.168 11.245 0.934 1.00 97.75 85 SER A O 1
ATOM 677 N N . LYS A 1 86 ? 1.890 10.184 -1.001 1.00 98.06 86 LYS A N 1
ATOM 678 C CA . LYS A 1 86 ? 0.467 10.525 -1.164 1.00 98.06 86 LYS A CA 1
ATOM 679 C C . LYS A 1 86 ? -0.397 9.329 -1.537 1.00 98.06 86 LYS A C 1
ATOM 681 O O . LYS A 1 86 ? 0.059 8.292 -1.999 1.00 98.06 86 LYS A O 1
ATOM 686 N N . TYR A 1 87 ? -1.704 9.545 -1.391 1.00 98.38 87 TYR A N 1
ATOM 687 C CA . TYR A 1 87 ? -2.763 8.662 -1.894 1.00 98.38 87 TYR A CA 1
ATOM 688 C C . TYR A 1 87 ? -2.578 7.180 -1.529 1.00 98.38 87 TYR A C 1
ATOM 690 O O . TYR A 1 87 ? -2.512 6.336 -2.424 1.00 98.38 87 TYR A O 1
ATOM 698 N N . PRO A 1 88 ? -2.502 6.846 -0.229 1.00 98.62 88 PRO A N 1
ATOM 699 C CA . PRO A 1 88 ? -2.298 5.467 0.165 1.00 98.62 88 PRO A CA 1
ATOM 700 C C . PRO A 1 88 ? -3.515 4.600 -0.180 1.00 98.62 88 PRO A C 1
ATOM 702 O O . PRO A 1 88 ? -4.667 5.036 -0.109 1.00 98.62 88 PRO A O 1
ATOM 705 N N . SER A 1 89 ? -3.251 3.339 -0.498 1.00 98.75 89 SER A N 1
ATOM 706 C CA . SER A 1 89 ? -4.229 2.268 -0.639 1.00 98.75 89 SER A CA 1
ATOM 707 C C . SER A 1 89 ? -3.833 1.116 0.275 1.00 98.75 89 SER A C 1
ATOM 709 O O . SER A 1 89 ? -2.649 0.830 0.435 1.00 98.75 89 SER A O 1
ATOM 711 N N . ILE A 1 90 ? -4.815 0.461 0.893 1.00 98.69 90 ILE A N 1
ATOM 712 C CA . ILE A 1 90 ? -4.587 -0.567 1.913 1.00 98.69 90 ILE A CA 1
ATOM 713 C C . ILE A 1 90 ? -5.449 -1.798 1.656 1.00 98.69 90 ILE A C 1
ATOM 715 O O . ILE A 1 90 ? -6.636 -1.684 1.349 1.00 98.69 90 ILE A O 1
ATOM 719 N N . ALA A 1 91 ? -4.856 -2.971 1.845 1.00 97.31 91 ALA A N 1
ATOM 720 C CA . ALA A 1 91 ? -5.548 -4.250 1.869 1.00 97.31 91 ALA A CA 1
ATOM 721 C C . ALA A 1 91 ? -4.987 -5.127 2.994 1.00 97.31 91 ALA A C 1
ATOM 723 O O . ALA A 1 91 ? -3.848 -4.951 3.426 1.00 97.31 91 ALA A O 1
ATOM 724 N N . VAL A 1 92 ? -5.798 -6.064 3.481 1.00 95.25 92 VAL A N 1
ATOM 725 C CA . VAL A 1 92 ? -5.390 -7.045 4.493 1.00 95.25 92 VAL A CA 1
ATOM 726 C C . VAL A 1 92 ? -5.710 -8.430 3.955 1.00 95.25 92 VAL A C 1
ATOM 728 O O . VAL A 1 92 ? -6.765 -8.613 3.344 1.00 95.25 92 VAL A O 1
ATOM 731 N N . ASP A 1 93 ? -4.774 -9.363 4.076 1.00 89.56 93 ASP A N 1
ATOM 732 C CA . ASP A 1 93 ? -4.973 -10.748 3.649 1.00 89.56 93 ASP A CA 1
ATOM 733 C C . ASP A 1 93 ? -5.538 -11.631 4.776 1.00 89.56 93 ASP A C 1
ATOM 735 O O . ASP A 1 93 ? -5.748 -11.185 5.909 1.00 89.56 93 ASP A O 1
ATOM 739 N N . ASP A 1 94 ? -5.828 -12.888 4.439 1.00 85.31 94 ASP A N 1
ATOM 740 C CA . ASP A 1 94 ? -6.401 -13.860 5.374 1.00 85.31 94 ASP A CA 1
ATOM 741 C C . ASP A 1 94 ? -5.417 -14.244 6.500 1.00 85.31 94 ASP A C 1
ATOM 743 O O . ASP A 1 94 ? -5.850 -14.690 7.564 1.00 85.31 94 ASP A O 1
ATOM 747 N N . ASP A 1 95 ? -4.117 -13.995 6.308 1.00 82.56 95 ASP A N 1
ATOM 748 C CA . ASP A 1 95 ? -3.047 -14.217 7.290 1.00 82.56 95 ASP A CA 1
ATOM 749 C C . ASP A 1 95 ? -2.807 -12.999 8.198 1.00 82.56 95 ASP A C 1
ATOM 751 O O . ASP A 1 95 ? -1.860 -12.961 8.992 1.00 82.56 95 ASP A O 1
ATOM 755 N N . LEU A 1 96 ? -3.697 -12.003 8.127 1.00 85.75 96 LEU A N 1
ATOM 756 C CA . LEU A 1 96 ? -3.637 -10.757 8.894 1.00 85.75 96 LEU A CA 1
ATOM 757 C C . LEU A 1 96 ? -2.379 -9.928 8.588 1.00 85.75 96 LEU A C 1
ATOM 759 O O . LEU A 1 96 ? -1.894 -9.165 9.437 1.00 85.75 96 LEU A O 1
ATOM 763 N N . THR A 1 97 ? -1.853 -10.064 7.374 1.00 92.31 97 THR A N 1
ATOM 764 C CA . THR A 1 97 ? -0.807 -9.207 6.833 1.00 92.31 97 THR A CA 1
ATOM 765 C C . THR A 1 97 ? -1.444 -7.975 6.214 1.00 92.31 97 THR A C 1
ATOM 767 O O . THR A 1 97 ? -2.366 -8.049 5.403 1.00 92.31 97 THR A O 1
ATOM 770 N N . VAL A 1 98 ? -0.947 -6.811 6.614 1.00 96.81 98 VAL A N 1
ATOM 771 C CA . VAL A 1 98 ? -1.376 -5.522 6.086 1.00 96.81 98 VAL A CA 1
ATOM 772 C C . VAL A 1 98 ? -0.456 -5.129 4.948 1.00 96.81 98 VAL A C 1
ATOM 774 O O . VAL A 1 98 ? 0.762 -5.098 5.114 1.00 96.81 98 VAL A O 1
ATOM 777 N N . HIS A 1 99 ? -1.053 -4.780 3.819 1.00 97.38 99 HIS A N 1
ATOM 778 C CA . HIS A 1 99 ? -0.388 -4.360 2.598 1.00 97.38 99 HIS A CA 1
ATOM 779 C C . HIS A 1 99 ? -0.772 -2.924 2.286 1.00 97.38 99 HIS A C 1
ATOM 781 O O . HIS A 1 99 ? -1.962 -2.604 2.246 1.00 97.38 99 HIS A O 1
ATOM 787 N N . ILE A 1 100 ? 0.220 -2.071 2.051 1.00 98.50 100 ILE A N 1
ATOM 788 C CA . ILE A 1 100 ? -0.002 -0.675 1.690 1.00 98.50 100 ILE A CA 1
ATOM 789 C C . ILE A 1 100 ? 0.794 -0.370 0.432 1.00 98.50 100 ILE A C 1
ATOM 791 O O . ILE A 1 100 ? 1.987 -0.667 0.366 1.00 98.50 100 ILE A O 1
ATOM 795 N N . CYS A 1 101 ? 0.126 0.236 -0.545 1.00 98.31 101 CYS A N 1
ATOM 796 C CA . CYS A 1 101 ? 0.799 0.935 -1.630 1.00 98.31 101 CYS A CA 1
ATOM 797 C C . CYS A 1 101 ? 0.460 2.424 -1.601 1.00 98.31 101 CYS A C 1
ATOM 799 O O . CYS A 1 101 ? -0.576 2.822 -1.067 1.00 98.31 101 CYS A O 1
ATOM 801 N N . TRP A 1 102 ? 1.347 3.251 -2.135 1.00 98.62 102 TRP A N 1
ATOM 802 C CA . TRP A 1 102 ? 1.176 4.701 -2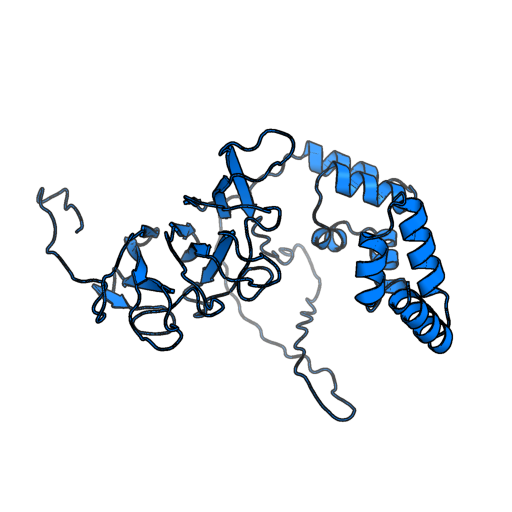.188 1.00 98.62 102 TRP A CA 1
ATOM 803 C C . TRP A 1 102 ? 1.908 5.276 -3.394 1.00 98.62 102 TRP A C 1
ATOM 805 O O . TRP A 1 102 ? 2.647 4.561 -4.067 1.00 98.62 102 TRP A O 1
ATOM 815 N N . ILE A 1 103 ? 1.666 6.555 -3.665 1.00 98.12 103 ILE A N 1
ATOM 816 C CA . ILE A 1 103 ? 2.393 7.327 -4.669 1.00 98.12 103 ILE A CA 1
ATOM 817 C C . ILE A 1 103 ? 3.477 8.138 -3.971 1.00 98.12 103 ILE A C 1
ATOM 819 O O . ILE A 1 103 ? 3.170 8.792 -2.979 1.00 98.12 103 ILE A O 1
ATOM 823 N N . ASP A 1 104 ? 4.695 8.143 -4.489 1.00 97.31 104 ASP A N 1
ATOM 824 C CA . ASP A 1 104 ? 5.809 8.917 -3.936 1.00 97.31 104 ASP A CA 1
ATOM 825 C C . ASP A 1 104 ? 6.617 9.590 -5.044 1.00 97.31 104 ASP A C 1
ATOM 827 O O . ASP A 1 104 ? 6.602 9.113 -6.171 1.00 97.31 104 ASP A O 1
ATOM 831 N N . TYR A 1 105 ? 7.311 10.681 -4.728 1.00 95.25 105 TYR A N 1
ATOM 832 C CA . TYR A 1 105 ? 8.171 11.416 -5.667 1.00 95.25 105 TYR A CA 1
ATOM 833 C C . TYR A 1 105 ? 9.668 11.234 -5.378 1.00 95.25 105 TYR A C 1
ATOM 835 O O . TYR A 1 105 ? 10.509 11.827 -6.057 1.00 95.25 105 TYR A O 1
ATOM 843 N N . SER A 1 106 ? 10.018 10.495 -4.325 1.00 93.94 106 SER A N 1
ATOM 844 C CA . SER A 1 106 ? 11.398 10.233 -3.943 1.00 93.94 106 SER A CA 1
ATOM 845 C C . SER A 1 106 ? 12.091 9.241 -4.868 1.00 93.94 106 SER A C 1
ATOM 847 O O . SER A 1 106 ? 11.552 8.188 -5.200 1.00 93.94 106 SER A O 1
ATOM 849 N N . ASP A 1 107 ? 13.367 9.520 -5.143 1.00 91.06 107 ASP A N 1
ATOM 850 C CA . ASP A 1 107 ? 14.271 8.604 -5.845 1.00 91.06 107 ASP A CA 1
ATOM 851 C C . ASP A 1 107 ? 14.755 7.480 -4.919 1.00 91.06 107 ASP A C 1
ATOM 853 O O . ASP A 1 107 ? 15.908 7.423 -4.479 1.00 91.06 107 ASP A O 1
ATOM 857 N N . ILE A 1 108 ? 13.831 6.599 -4.552 1.00 86.69 108 ILE A N 1
ATOM 858 C CA . ILE A 1 108 ? 14.110 5.431 -3.725 1.00 86.69 108 ILE A CA 1
ATOM 859 C C . ILE A 1 108 ? 14.541 4.301 -4.663 1.00 86.69 108 ILE A C 1
ATOM 861 O O . ILE A 1 108 ? 13.776 3.877 -5.519 1.00 86.69 108 ILE A O 1
ATOM 865 N N . TYR A 1 109 ? 15.765 3.795 -4.497 1.00 83.38 109 TYR A N 1
ATOM 866 C CA . TYR A 1 109 ? 16.337 2.707 -5.310 1.00 83.38 109 TYR A CA 1
ATOM 867 C C . TYR A 1 109 ? 16.365 2.955 -6.832 1.00 83.38 109 TYR A C 1
ATOM 869 O O . TYR A 1 109 ? 16.317 1.999 -7.604 1.00 83.38 109 TYR A O 1
ATOM 877 N N . GLY A 1 110 ? 16.509 4.210 -7.268 1.00 82.12 110 GLY A N 1
ATOM 878 C CA . GLY A 1 110 ? 16.617 4.549 -8.690 1.00 82.12 110 GLY A CA 1
ATOM 879 C C . GLY A 1 110 ? 15.270 4.676 -9.401 1.00 8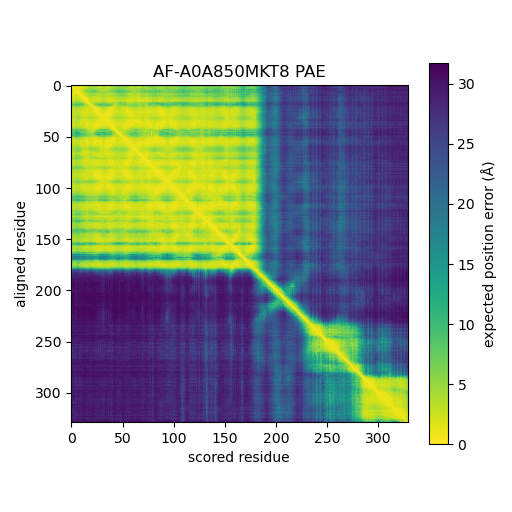2.12 110 GLY A C 1
ATOM 880 O O . GLY A 1 110 ? 15.239 4.569 -10.625 1.00 82.12 110 GLY A O 1
ATOM 881 N N . ALA A 1 111 ? 14.182 4.871 -8.648 1.00 82.94 111 ALA A N 1
ATOM 882 C CA . ALA A 1 111 ? 12.851 5.139 -9.189 1.00 82.94 111 ALA A CA 1
ATOM 883 C C . ALA A 1 111 ? 12.819 6.421 -10.042 1.00 82.94 111 ALA A C 1
ATOM 885 O O . ALA A 1 111 ? 12.097 6.485 -11.027 1.00 82.94 111 ALA A O 1
ATOM 886 N N . GLY A 1 112 ? 13.676 7.402 -9.740 1.00 87.69 112 GLY A N 1
ATOM 887 C CA . GLY A 1 112 ? 13.646 8.709 -10.386 1.00 87.69 112 GLY A CA 1
ATOM 888 C C . GLY A 1 112 ? 12.949 9.766 -9.532 1.00 87.69 112 GLY A C 1
ATOM 889 O O . GLY A 1 112 ? 12.944 9.698 -8.312 1.00 87.69 112 GLY A O 1
ATOM 890 N N . THR A 1 113 ? 12.450 10.826 -10.166 1.00 84.56 113 THR A N 1
ATOM 891 C CA . THR A 1 113 ? 11.862 11.992 -9.449 1.00 84.56 113 THR A CA 1
ATOM 892 C C . THR A 1 113 ? 10.440 12.313 -9.890 1.00 84.56 113 THR A C 1
ATOM 894 O O . THR A 1 113 ? 9.831 13.292 -9.452 1.00 84.56 113 THR A O 1
ATOM 897 N N . ASP A 1 114 ? 9.939 11.523 -10.824 1.00 91.12 114 ASP A N 1
ATOM 898 C CA . ASP A 1 114 ? 8.538 11.407 -11.146 1.00 91.12 114 ASP A CA 1
ATOM 899 C C . ASP A 1 114 ? 7.793 10.653 -10.043 1.00 91.12 114 ASP A C 1
ATOM 901 O O . ASP A 1 114 ? 8.376 10.161 -9.081 1.00 91.12 114 ASP A O 1
ATOM 905 N N . ALA A 1 115 ? 6.467 10.673 -10.134 1.00 94.81 115 ALA A N 1
ATOM 906 C CA . ALA A 1 115 ? 5.644 9.934 -9.194 1.00 94.81 115 ALA A CA 1
ATOM 907 C C . ALA A 1 115 ? 5.730 8.429 -9.479 1.00 94.81 115 ALA A C 1
ATOM 909 O O . ALA A 1 115 ? 5.448 8.026 -10.601 1.00 94.81 115 ALA A O 1
ATOM 910 N N . ASP A 1 116 ? 5.986 7.609 -8.466 1.00 96.56 116 ASP A N 1
ATOM 911 C CA . ASP A 1 116 ? 6.037 6.150 -8.562 1.00 96.56 116 ASP A CA 1
ATOM 912 C C . ASP A 1 116 ? 5.129 5.470 -7.541 1.00 96.56 116 ASP A C 1
ATOM 914 O O . ASP A 1 116 ? 4.786 6.028 -6.497 1.00 96.56 116 ASP A O 1
ATOM 918 N N . VAL A 1 117 ? 4.725 4.236 -7.842 1.00 97.44 117 VAL A N 1
ATOM 919 C CA . VAL A 1 117 ? 3.962 3.391 -6.927 1.00 97.44 117 VAL A CA 1
ATOM 920 C C . VAL A 1 117 ? 4.917 2.595 -6.053 1.00 97.44 117 VAL A C 1
ATOM 922 O O . VAL A 1 117 ? 5.628 1.716 -6.539 1.00 97.44 117 VAL A O 1
ATOM 925 N N . PHE A 1 118 ? 4.852 2.818 -4.748 1.00 97.38 118 PHE A N 1
ATOM 926 C CA . PHE A 1 118 ? 5.643 2.097 -3.756 1.00 97.38 118 PHE A CA 1
ATOM 927 C C . PHE A 1 118 ? 4.795 1.142 -2.933 1.00 97.38 118 PHE A C 1
ATOM 929 O O . PHE A 1 118 ? 3.568 1.250 -2.892 1.00 97.38 118 PHE A O 1
ATOM 936 N N . TYR A 1 119 ? 5.454 0.187 -2.280 1.00 97.00 119 TYR A N 1
ATOM 937 C CA . TYR A 1 119 ? 4.798 -0.845 -1.493 1.00 97.00 119 TYR A CA 1
ATOM 938 C C . TYR A 1 119 ? 5.596 -1.256 -0.250 1.00 97.00 119 TYR A C 1
ATOM 940 O O . TYR A 1 119 ? 6.814 -1.461 -0.291 1.00 97.00 119 TYR A O 1
ATOM 948 N N . LYS A 1 120 ? 4.859 -1.472 0.846 1.00 97.12 120 LYS A N 1
ATOM 949 C CA . LYS A 1 120 ? 5.320 -2.146 2.065 1.00 97.12 120 LYS A CA 1
ATOM 950 C C . LYS A 1 120 ? 4.219 -3.015 2.656 1.00 97.12 120 LYS A C 1
ATOM 952 O O . LYS A 1 120 ? 3.026 -2.827 2.414 1.00 97.12 120 LYS A O 1
ATOM 957 N N . TYR A 1 121 ? 4.639 -3.943 3.504 1.00 95.69 121 TYR A N 1
ATOM 958 C CA . TYR A 1 121 ? 3.744 -4.740 4.322 1.00 95.69 121 TYR A CA 1
ATOM 959 C C . TYR A 1 121 ? 4.254 -4.888 5.753 1.00 95.69 121 TYR A C 1
ATOM 961 O O . TYR A 1 121 ? 5.428 -4.659 6.054 1.00 95.69 121 TYR A O 1
ATOM 969 N N . THR A 1 122 ? 3.347 -5.293 6.634 1.00 95.50 122 THR A N 1
ATOM 970 C CA . THR A 1 122 ? 3.637 -5.656 8.022 1.00 95.50 122 THR A CA 1
ATOM 971 C C . THR A 1 122 ? 2.603 -6.659 8.524 1.00 95.50 122 THR A C 1
ATOM 973 O O . THR A 1 122 ? 1.569 -6.883 7.900 1.00 95.50 122 THR A O 1
ATOM 976 N N . SER A 1 123 ? 2.862 -7.257 9.678 1.00 90.56 123 SER A N 1
ATOM 977 C CA . SER A 1 123 ? 1.894 -8.086 10.391 1.00 90.56 123 SER A CA 1
ATOM 978 C C . SER A 1 123 ? 2.168 -8.034 11.890 1.00 90.56 123 SER A C 1
ATOM 980 O O . SER A 1 123 ? 3.213 -7.546 12.332 1.00 90.56 123 SER A O 1
ATOM 982 N N . ARG A 1 124 ? 1.267 -8.613 12.692 1.00 82.88 124 ARG A N 1
ATOM 983 C CA . ARG A 1 124 ? 1.469 -8.762 14.148 1.00 82.88 124 ARG A CA 1
ATOM 984 C C . ARG A 1 124 ? 2.741 -9.521 14.514 1.00 82.88 124 ARG A C 1
ATOM 986 O O . ARG A 1 124 ? 3.258 -9.318 15.611 1.00 82.88 124 ARG A O 1
ATOM 993 N N . THR A 1 125 ? 3.208 -10.402 13.633 1.00 82.69 125 THR A N 1
ATOM 994 C CA . THR A 1 125 ? 4.421 -11.199 13.841 1.00 82.69 125 THR A CA 1
ATOM 995 C C . THR A 1 125 ? 5.669 -10.419 13.442 1.00 82.69 125 THR A C 1
ATOM 997 O O . THR A 1 125 ? 6.695 -10.540 14.103 1.00 82.69 125 THR A O 1
ATOM 1000 N N . ILE A 1 126 ? 5.588 -9.618 12.375 1.00 87.31 126 ILE A N 1
ATOM 1001 C CA . ILE A 1 126 ? 6.730 -8.855 11.856 1.00 87.31 126 ILE A CA 1
ATOM 1002 C C . ILE A 1 126 ? 6.992 -7.619 12.720 1.00 87.31 126 ILE A C 1
ATOM 1004 O O . ILE A 1 126 ? 8.146 -7.339 13.025 1.00 87.31 126 ILE A O 1
ATOM 1008 N N . GLN A 1 127 ? 5.933 -6.897 13.109 1.00 87.44 127 GLN A N 1
ATOM 1009 C CA . GLN A 1 127 ? 6.004 -5.642 13.875 1.00 87.44 127 GLN A CA 1
ATOM 1010 C C . GLN A 1 127 ? 7.029 -4.648 13.312 1.00 87.44 127 GLN A C 1
ATOM 1012 O O . GLN A 1 127 ? 7.753 -3.988 14.052 1.00 87.44 127 GLN A O 1
ATOM 1017 N N . ALA A 1 128 ? 7.112 -4.572 11.986 1.00 89.44 128 ALA A N 1
ATOM 1018 C CA . ALA A 1 128 ? 7.965 -3.647 11.259 1.00 89.44 128 ALA A CA 1
ATOM 1019 C C . ALA A 1 128 ? 7.469 -3.532 9.816 1.00 89.44 128 ALA A C 1
ATOM 1021 O O . ALA A 1 128 ? 7.051 -4.524 9.215 1.00 89.44 128 ALA A O 1
ATOM 1022 N N . TRP A 1 129 ? 7.540 -2.329 9.257 1.00 95.31 129 TRP A N 1
ATOM 1023 C CA . TRP A 1 129 ? 7.227 -2.088 7.853 1.00 95.31 129 TRP A CA 1
ATOM 1024 C C . TRP A 1 129 ? 8.420 -2.456 6.975 1.00 95.31 129 TRP A C 1
ATOM 1026 O O . TRP A 1 129 ? 9.539 -2.019 7.238 1.00 95.31 129 TRP A O 1
ATOM 1036 N N . ARG A 1 130 ? 8.182 -3.260 5.936 1.00 91.38 130 ARG A N 1
ATOM 1037 C CA . ARG A 1 130 ? 9.220 -3.692 4.989 1.00 91.38 130 ARG A CA 1
ATOM 1038 C C . ARG A 1 130 ? 8.653 -3.978 3.600 1.00 91.38 130 ARG A C 1
ATOM 1040 O O . ARG A 1 130 ? 7.473 -4.308 3.475 1.00 91.38 130 ARG A O 1
ATOM 1047 N N . GLY A 1 131 ? 9.494 -3.893 2.578 1.00 86.88 131 GLY A N 1
ATOM 1048 C CA . GLY A 1 131 ? 9.249 -4.474 1.264 1.00 86.88 131 GLY A CA 1
ATOM 1049 C C . GLY A 1 131 ? 9.495 -5.985 1.275 1.00 86.88 131 GLY A C 1
ATOM 1050 O O . GLY A 1 131 ? 9.898 -6.583 2.282 1.00 86.88 131 GLY A O 1
ATOM 1051 N N . ARG A 1 132 ? 9.167 -6.639 0.165 1.00 81.00 132 ARG A N 1
ATOM 1052 C CA . ARG A 1 132 ? 9.434 -8.059 -0.089 1.00 81.00 132 ARG A CA 1
ATOM 1053 C C . ARG A 1 132 ? 10.868 -8.271 -0.545 1.00 81.00 132 ARG A C 1
ATOM 1055 O O . ARG A 1 132 ? 11.464 -9.258 -0.128 1.00 81.00 132 ARG A O 1
ATOM 1062 N N . VAL A 1 133 ? 11.387 -7.370 -1.376 1.00 76.69 133 VAL A N 1
ATOM 1063 C CA . VAL A 1 133 ? 12.749 -7.448 -1.918 1.00 76.69 133 VAL A CA 1
ATOM 1064 C C . VAL A 1 133 ? 13.651 -6.442 -1.211 1.00 76.69 133 VAL A C 1
ATOM 1066 O O . VAL A 1 133 ? 14.737 -6.799 -0.764 1.00 76.69 133 VAL A O 1
ATOM 1069 N N . ASN A 1 134 ? 13.169 -5.210 -1.046 1.00 82.62 134 ASN A N 1
ATOM 1070 C CA . ASN A 1 134 ? 13.914 -4.102 -0.452 1.00 82.62 134 ASN A CA 1
ATOM 1071 C C . ASN A 1 134 ? 13.270 -3.627 0.865 1.00 82.62 134 ASN A C 1
ATOM 1073 O O . ASN A 1 134 ? 12.283 -4.199 1.333 1.00 82.62 134 ASN A O 1
ATOM 1077 N N . SER A 1 135 ? 13.794 -2.564 1.493 1.00 87.12 135 SER A N 1
ATOM 1078 C CA . SER A 1 135 ? 13.095 -1.946 2.635 1.00 87.12 135 SER A CA 1
ATOM 1079 C C . SER A 1 135 ? 11.759 -1.324 2.211 1.00 87.12 135 SER A C 1
ATOM 1081 O O . SER A 1 135 ? 10.795 -1.398 2.972 1.00 87.12 135 SER A O 1
ATOM 1083 N N . THR A 1 136 ? 11.698 -0.814 0.977 1.00 91.62 136 THR A N 1
ATOM 1084 C CA . THR A 1 136 ? 10.512 -0.364 0.235 1.00 91.62 136 THR A CA 1
ATOM 1085 C C . THR A 1 136 ? 10.589 -0.923 -1.182 1.00 91.62 136 THR A C 1
ATOM 1087 O O . THR A 1 136 ? 11.616 -0.751 -1.837 1.00 91.62 136 THR A O 1
ATOM 1090 N N . ASP A 1 137 ? 9.530 -1.563 -1.677 1.00 90.56 137 ASP A N 1
ATOM 1091 C CA . ASP A 1 137 ? 9.509 -2.031 -3.068 1.00 90.56 137 ASP A CA 1
ATOM 1092 C C . ASP A 1 137 ? 8.928 -0.961 -3.999 1.00 90.56 137 ASP A C 1
ATOM 1094 O O . ASP A 1 137 ? 7.942 -0.307 -3.652 1.00 90.56 137 ASP A O 1
ATOM 1098 N N . ILE A 1 138 ? 9.494 -0.849 -5.204 1.00 92.69 138 ILE A N 1
ATOM 1099 C CA . ILE A 1 138 ? 8.930 -0.066 -6.309 1.00 92.69 138 ILE A CA 1
ATOM 1100 C C . ILE A 1 138 ? 8.049 -1.000 -7.142 1.00 92.69 138 ILE A C 1
ATOM 1102 O O . ILE A 1 138 ? 8.520 -1.998 -7.692 1.00 92.69 138 ILE A O 1
ATOM 1106 N N . ILE A 1 139 ? 6.761 -0.695 -7.244 1.00 92.38 139 ILE A N 1
ATOM 1107 C CA . ILE A 1 139 ? 5.814 -1.455 -8.062 1.00 92.38 139 ILE A CA 1
ATOM 1108 C C . ILE A 1 139 ? 5.893 -1.004 -9.521 1.00 92.38 139 ILE A C 1
ATOM 1110 O O . ILE A 1 139 ? 5.941 -1.864 -10.400 1.00 92.38 139 ILE A O 1
ATOM 1114 N N . SER A 1 140 ? 5.977 0.301 -9.778 1.00 90.75 140 SER A N 1
ATOM 1115 C CA . SER A 1 140 ? 6.095 0.908 -11.113 1.00 90.75 140 SER A CA 1
ATOM 1116 C C . SER A 1 140 ? 7.545 1.022 -11.603 1.00 90.75 140 SER A C 1
ATOM 1118 O O . SER A 1 140 ? 7.875 1.956 -12.313 1.00 90.75 140 SER A O 1
ATOM 1120 N N . SER A 1 141 ? 8.420 0.070 -11.262 1.00 86.00 141 SER A N 1
ATOM 1121 C CA . SER A 1 141 ? 9.868 0.102 -11.566 1.00 86.00 141 SER A CA 1
ATOM 1122 C C . SER A 1 141 ? 10.240 0.325 -13.038 1.00 86.00 141 SER A C 1
ATOM 1124 O O . SER A 1 141 ? 11.364 0.689 -13.362 1.00 86.00 141 SER A O 1
ATOM 1126 N N . GLU A 1 142 ? 9.313 0.024 -13.937 1.00 81.81 142 GLU A N 1
ATOM 1127 C CA . GLU A 1 142 ? 9.436 0.168 -15.381 1.00 81.81 142 GLU A CA 1
ATOM 1128 C C . GLU A 1 142 ? 8.948 1.530 -15.909 1.00 81.81 142 GLU A C 1
ATOM 1130 O O . GLU A 1 142 ? 9.011 1.777 -17.116 1.00 81.81 142 GLU A O 1
ATOM 1135 N N . SER A 1 143 ? 8.432 2.391 -15.029 1.00 84.62 143 SER A N 1
ATOM 1136 C CA . SER A 1 143 ? 7.949 3.718 -15.382 1.00 84.62 143 SER A CA 1
ATOM 1137 C C . SER A 1 143 ? 9.091 4.687 -15.700 1.00 84.62 143 SER A C 1
ATOM 1139 O O . SER A 1 143 ? 10.236 4.521 -15.295 1.00 84.62 143 SER A O 1
ATOM 1141 N N . SER A 1 144 ? 8.763 5.703 -16.490 1.00 83.81 144 SER A N 1
ATOM 1142 C CA . SER A 1 144 ? 9.610 6.862 -16.791 1.00 83.81 144 SER A CA 1
ATOM 1143 C C . SER A 1 144 ? 8.833 8.185 -16.701 1.00 83.81 144 SER A C 1
ATOM 1145 O O . SER A 1 144 ? 9.292 9.223 -17.202 1.00 83.81 144 SER A O 1
ATOM 1147 N N . ARG A 1 145 ? 7.591 8.123 -16.205 1.00 88.06 145 ARG A N 1
ATOM 1148 C CA . ARG A 1 145 ? 6.675 9.247 -15.997 1.00 88.06 145 ARG A CA 1
ATOM 1149 C C . ARG A 1 145 ? 5.772 8.970 -14.796 1.00 88.06 145 ARG A C 1
ATOM 1151 O O . ARG A 1 145 ? 5.602 7.840 -14.372 1.00 88.06 145 ARG A O 1
ATOM 1158 N N . ASP A 1 146 ? 5.062 10.011 -14.370 1.00 91.94 146 ASP A N 1
ATOM 1159 C CA . ASP A 1 146 ? 4.124 9.932 -13.253 1.00 91.94 146 ASP A CA 1
ATOM 1160 C C . ASP A 1 146 ? 3.177 8.716 -13.306 1.00 91.94 146 ASP A C 1
ATOM 1162 O O . ASP A 1 146 ? 2.363 8.565 -14.222 1.00 91.94 146 ASP A O 1
ATOM 1166 N N . SER A 1 147 ? 3.249 7.929 -12.241 1.00 93.50 147 SER A N 1
ATOM 1167 C CA . SER A 1 147 ? 2.308 6.921 -11.781 1.00 93.50 147 SER A CA 1
ATOM 1168 C C . SER A 1 147 ? 1.344 7.535 -10.758 1.00 93.50 147 SER A C 1
ATOM 1170 O O . SER A 1 147 ? 1.747 8.232 -9.828 1.00 93.50 147 SER A O 1
ATOM 1172 N N . VAL A 1 148 ? 0.039 7.292 -10.896 1.00 94.69 148 VAL A N 1
ATOM 1173 C CA . VAL A 1 148 ? -1.002 7.865 -10.026 1.00 94.69 148 VAL A CA 1
ATOM 1174 C C . VAL A 1 148 ? -2.132 6.877 -9.734 1.00 94.69 148 VAL A C 1
ATOM 1176 O O . VAL A 1 148 ? -2.282 5.847 -10.386 1.00 94.69 148 VAL A O 1
ATOM 1179 N N . ALA A 1 149 ? -2.982 7.220 -8.760 1.00 93.12 149 ALA A N 1
ATOM 1180 C CA . ALA A 1 149 ? -4.232 6.510 -8.463 1.00 93.12 149 ALA A CA 1
ATOM 1181 C C . ALA A 1 149 ? -4.064 4.994 -8.226 1.00 93.12 149 ALA A C 1
ATOM 1183 O O . ALA A 1 149 ? -4.864 4.190 -8.712 1.00 93.12 149 ALA A O 1
ATOM 1184 N N . ALA A 1 150 ? -3.029 4.614 -7.471 1.00 95.50 150 ALA A N 1
ATOM 1185 C CA . ALA A 1 150 ? -2.770 3.225 -7.127 1.00 95.50 150 ALA A CA 1
ATOM 1186 C C . ALA A 1 150 ? -3.891 2.622 -6.259 1.00 95.50 150 ALA A C 1
ATOM 1188 O O . ALA A 1 150 ? -4.458 3.275 -5.379 1.00 95.50 150 ALA A O 1
ATOM 1189 N N . SER A 1 151 ? -4.204 1.350 -6.494 1.00 96.88 151 SER A N 1
ATOM 1190 C CA . SER A 1 151 ? -5.152 0.574 -5.698 1.00 96.88 151 SER A CA 1
ATOM 1191 C C . SER A 1 151 ? -4.650 -0.849 -5.498 1.00 96.88 151 SER A C 1
ATOM 1193 O O . SER A 1 151 ? -4.128 -1.457 -6.432 1.00 96.88 151 SER A O 1
ATOM 1195 N N . ILE A 1 152 ? -4.821 -1.374 -4.282 1.00 97.25 152 ILE A N 1
ATOM 1196 C CA . ILE A 1 152 ? -4.341 -2.698 -3.875 1.00 97.25 152 ILE A CA 1
ATOM 1197 C C . ILE A 1 152 ? -5.476 -3.605 -3.391 1.00 97.25 152 ILE A C 1
ATOM 1199 O O . ILE A 1 152 ? -6.401 -3.156 -2.713 1.00 97.25 152 ILE A O 1
ATOM 1203 N N . VAL A 1 153 ? -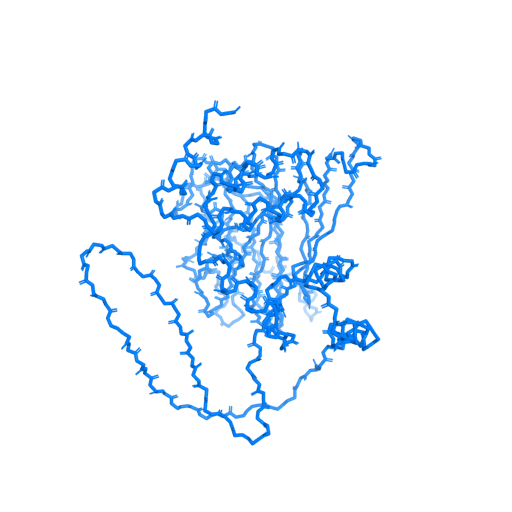5.389 -4.897 -3.720 1.00 92.00 153 VAL A N 1
ATOM 1204 C CA . VAL A 1 153 ? -6.253 -5.976 -3.201 1.00 92.00 153 VAL A CA 1
ATOM 1205 C C . VAL A 1 153 ? -5.431 -7.241 -2.903 1.00 92.00 153 VAL A C 1
ATOM 1207 O O . VAL A 1 153 ? -4.349 -7.429 -3.462 1.00 92.00 153 VAL A O 1
ATOM 1210 N N . THR A 1 154 ? -5.946 -8.105 -2.023 1.00 85.75 154 THR A N 1
ATOM 1211 C CA . THR A 1 154 ? -5.294 -9.331 -1.505 1.00 85.75 154 THR A CA 1
ATOM 1212 C C . THR A 1 154 ? -5.972 -10.631 -1.997 1.00 85.75 154 THR A C 1
ATOM 1214 O O . THR A 1 154 ? -6.965 -10.586 -2.722 1.00 85.75 154 THR A O 1
ATOM 1217 N N . GLY A 1 155 ? -5.385 -11.801 -1.683 1.00 67.06 155 GLY A N 1
ATOM 1218 C CA . GLY A 1 155 ? -5.645 -13.141 -2.273 1.00 67.06 155 GLY A CA 1
ATOM 1219 C C . GLY A 1 155 ? -4.459 -13.632 -3.128 1.00 67.06 155 GLY A C 1
ATOM 1220 O O . GLY A 1 155 ? -4.096 -14.801 -3.183 1.00 67.06 155 GLY A O 1
ATOM 1221 N N . SER A 1 156 ? -3.802 -12.663 -3.744 1.00 77.81 156 SER A N 1
ATOM 1222 C CA . SER A 1 156 ? -2.358 -12.471 -3.917 1.00 77.81 156 SER A CA 1
ATOM 1223 C C . SER A 1 156 ? -2.184 -10.944 -3.892 1.00 77.81 156 SER A C 1
ATOM 1225 O O . SER A 1 156 ? -3.192 -10.239 -4.021 1.00 77.81 156 SER A O 1
ATOM 1227 N N . VAL A 1 157 ? -0.991 -10.378 -3.706 1.00 86.12 157 VAL A N 1
ATOM 1228 C CA . VAL A 1 157 ? -0.889 -8.906 -3.728 1.00 86.12 157 VAL A CA 1
ATOM 12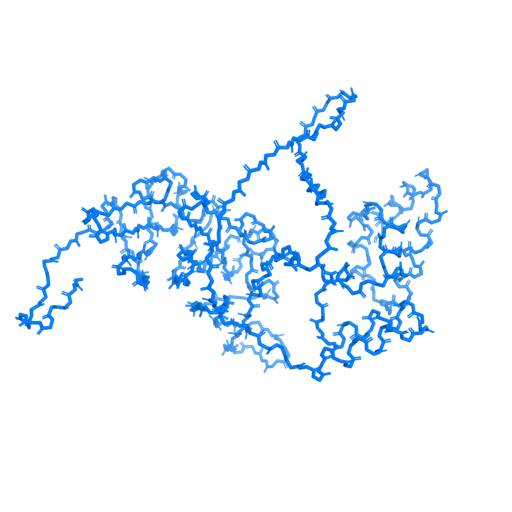29 C C . VAL A 1 157 ? -1.070 -8.429 -5.167 1.00 86.12 157 VAL A C 1
ATOM 1231 O O . VAL A 1 157 ? -0.258 -8.723 -6.037 1.00 86.12 157 VAL A O 1
ATOM 1234 N N . ASN A 1 158 ? -2.161 -7.722 -5.432 1.00 90.12 158 ASN A N 1
ATOM 1235 C CA . ASN A 1 158 ? -2.502 -7.200 -6.749 1.00 90.12 158 ASN A CA 1
ATOM 1236 C C . ASN A 1 158 ? -2.575 -5.684 -6.670 1.00 90.12 158 ASN A C 1
ATOM 1238 O O . ASN A 1 158 ? -3.320 -5.159 -5.843 1.00 90.12 158 ASN A O 1
ATOM 1242 N N . VAL A 1 159 ? -1.845 -5.002 -7.546 1.00 94.44 159 VAL A N 1
ATOM 1243 C CA . VAL A 1 159 ? -1.810 -3.543 -7.606 1.00 94.44 159 VAL A CA 1
ATOM 1244 C C . VAL A 1 159 ? -2.202 -3.093 -9.005 1.00 94.44 159 VAL A C 1
ATOM 1246 O O . VAL A 1 159 ? -1.714 -3.638 -9.994 1.00 94.44 159 VAL A O 1
ATOM 1249 N N . VAL A 1 160 ? -3.090 -2.105 -9.083 1.00 94.62 160 VAL A N 1
ATOM 1250 C CA . VAL A 1 160 ? -3.417 -1.380 -10.317 1.00 94.62 160 VAL A CA 1
ATOM 1251 C C . VAL A 1 160 ? -3.091 0.092 -10.146 1.00 94.62 160 VAL A C 1
ATOM 1253 O O . VAL A 1 160 ? -3.236 0.616 -9.044 1.00 94.62 160 VAL A O 1
ATOM 1256 N N . TRP A 1 161 ? -2.670 0.762 -11.212 1.00 96.06 161 TRP A N 1
ATOM 1257 C CA . TRP A 1 161 ? -2.372 2.196 -11.194 1.00 96.06 161 TRP A CA 1
ATOM 1258 C C . TRP A 1 161 ? -2.563 2.819 -12.577 1.00 96.06 161 TRP A C 1
ATOM 1260 O O . TRP A 1 161 ? -2.768 2.114 -13.563 1.00 96.06 161 TRP A O 1
ATOM 1270 N N . GLN A 1 162 ? -2.548 4.146 -12.633 1.00 94.31 162 GLN A N 1
ATOM 1271 C CA . GLN A 1 162 ? -2.509 4.926 -13.866 1.00 94.31 162 GLN A CA 1
ATOM 1272 C C . GLN A 1 162 ? -1.080 5.368 -14.142 1.00 94.31 162 GLN A C 1
ATOM 1274 O O . GLN A 1 162 ? -0.442 5.875 -13.229 1.00 94.31 162 GLN A O 1
ATOM 1279 N N . ASP A 1 163 ? -0.604 5.250 -15.374 1.00 91.25 163 ASP A N 1
ATOM 1280 C CA . ASP A 1 163 ? 0.737 5.706 -15.755 1.00 91.25 163 ASP A CA 1
ATOM 1281 C C . ASP A 1 163 ? 0.715 6.377 -17.129 1.00 91.25 163 ASP A C 1
ATOM 1283 O O . ASP A 1 163 ? -0.154 6.090 -17.955 1.00 91.25 163 ASP A O 1
ATOM 1287 N N . LYS A 1 164 ? 1.662 7.284 -17.367 1.00 87.00 164 LYS A N 1
ATOM 1288 C CA . LYS A 1 164 ? 1.806 8.033 -18.623 1.00 87.00 164 LYS A CA 1
ATOM 1289 C C . LYS A 1 164 ? 2.988 7.562 -19.482 1.00 87.00 164 LYS A C 1
ATOM 1291 O O . LYS A 1 164 ? 3.276 8.134 -20.540 1.00 87.00 164 LYS A O 1
ATOM 1296 N N . THR A 1 165 ? 3.737 6.581 -19.005 1.00 84.12 165 THR A N 1
ATOM 1297 C CA . THR A 1 165 ? 4.921 6.041 -19.661 1.00 84.12 165 THR A CA 1
ATOM 1298 C C . THR A 1 165 ? 4.573 5.421 -21.004 1.00 84.12 165 THR A C 1
ATOM 1300 O O . THR A 1 165 ? 3.581 4.713 -21.170 1.00 84.12 165 THR A O 1
ATOM 1303 N N . HIS A 1 166 ? 5.433 5.675 -21.992 1.00 79.56 166 HIS A N 1
ATOM 1304 C CA . HIS A 1 166 ? 5.266 5.119 -23.325 1.00 79.56 166 HIS A CA 1
ATOM 1305 C C . HIS A 1 166 ? 5.745 3.667 -23.376 1.00 79.56 166 HIS A C 1
ATOM 1307 O O . HIS A 1 166 ? 6.826 3.377 -23.882 1.00 79.56 166 HIS A O 1
ATOM 1313 N N . PHE A 1 167 ? 4.903 2.736 -22.934 1.00 72.12 167 PHE A N 1
ATOM 1314 C CA . PHE A 1 167 ? 5.147 1.295 -23.072 1.00 72.12 167 PHE A CA 1
ATOM 1315 C C . PHE A 1 167 ? 4.859 0.766 -24.491 1.00 72.12 167 PHE A C 1
ATOM 1317 O O . PHE A 1 167 ? 4.404 -0.359 -24.674 1.00 72.12 167 PHE A O 1
ATOM 1324 N N . GLY A 1 168 ? 5.071 1.592 -25.521 1.00 70.81 168 GLY A N 1
ATOM 1325 C CA . GLY A 1 168 ? 4.768 1.260 -26.917 1.00 70.81 168 GLY A CA 1
ATOM 1326 C C . GLY A 1 168 ? 3.303 1.448 -27.334 1.00 70.81 168 GLY A C 1
ATOM 1327 O O . GLY A 1 168 ? 2.969 1.157 -28.482 1.00 70.81 168 GLY A O 1
ATOM 1328 N N . PHE A 1 169 ? 2.438 1.967 -26.450 1.00 66.94 169 PHE A N 1
ATOM 1329 C CA . PHE A 1 169 ? 1.003 2.156 -26.726 1.00 66.94 169 PHE A CA 1
ATOM 1330 C C . PHE A 1 169 ? 0.542 3.617 -26.817 1.00 66.94 169 PHE A C 1
ATOM 1332 O O . PHE A 1 169 ? -0.495 3.876 -27.417 1.00 66.94 169 PHE A O 1
ATOM 1339 N N . GLY A 1 170 ? 1.324 4.582 -26.333 1.00 75.69 170 GLY A N 1
ATOM 1340 C CA . GLY A 1 170 ? 0.928 5.992 -26.388 1.00 75.69 170 GLY A CA 1
ATOM 1341 C C . GLY A 1 170 ? 1.598 6.845 -25.321 1.00 75.69 170 GLY A C 1
ATOM 1342 O O . GLY A 1 170 ? 2.505 6.387 -24.638 1.00 75.69 170 GLY A O 1
ATOM 1343 N N . THR A 1 171 ? 1.215 8.113 -25.232 1.00 79.06 171 THR A N 1
ATOM 1344 C CA . THR A 1 171 ? 1.687 9.036 -24.174 1.00 79.06 171 THR A CA 1
ATOM 1345 C C . THR A 1 171 ? 0.527 9.573 -23.335 1.00 79.06 171 THR A C 1
ATOM 1347 O O . THR A 1 171 ? 0.645 10.608 -22.670 1.00 79.06 171 THR A O 1
ATOM 1350 N N . ASP A 1 172 ? -0.637 8.959 -23.493 1.00 87.69 172 ASP A N 1
ATOM 1351 C CA . ASP A 1 172 ? -1.821 9.143 -22.679 1.00 87.69 172 ASP A CA 1
ATOM 1352 C C . ASP A 1 172 ? -1.736 8.308 -21.397 1.00 87.69 172 ASP A C 1
ATOM 1354 O O . ASP A 1 172 ? -0.724 7.673 -21.120 1.00 87.69 172 ASP A O 1
ATOM 1358 N N . TRP A 1 173 ? -2.756 8.440 -20.552 1.00 89.56 173 TRP A N 1
ATOM 1359 C CA . TRP A 1 173 ? -2.824 7.740 -19.277 1.00 89.56 173 TRP A CA 1
ATOM 1360 C C . TRP A 1 173 ? -3.444 6.365 -19.484 1.00 89.56 173 TRP A C 1
ATOM 1362 O O . TRP A 1 173 ? -4.623 6.274 -19.831 1.00 89.56 173 TRP A O 1
ATOM 1372 N N . ASP A 1 174 ? -2.669 5.326 -19.207 1.00 88.25 174 ASP A N 1
ATOM 1373 C CA . ASP A 1 174 ? -3.098 3.935 -19.293 1.00 88.25 174 ASP A CA 1
ATOM 1374 C C . ASP A 1 174 ? -3.246 3.318 -17.899 1.00 88.25 174 ASP A C 1
ATOM 1376 O O . ASP A 1 174 ? -2.686 3.809 -16.919 1.00 88.25 174 ASP A O 1
ATOM 1380 N N . ILE A 1 175 ? -4.029 2.238 -17.804 1.00 89.50 175 ILE A N 1
ATOM 1381 C CA . ILE A 1 175 ? -4.187 1.469 -16.565 1.00 89.50 175 ILE A CA 1
ATOM 1382 C C . ILE A 1 175 ? -3.244 0.274 -16.588 1.00 89.50 175 ILE A C 1
ATOM 1384 O O . ILE A 1 175 ? -3.371 -0.608 -17.439 1.00 89.50 175 ILE A O 1
ATOM 1388 N N . PHE A 1 176 ? -2.364 0.213 -15.599 1.00 88.25 176 PHE A N 1
ATOM 1389 C CA . PHE A 1 176 ? -1.408 -0.864 -15.403 1.00 88.25 176 PHE A CA 1
ATOM 1390 C C . PHE A 1 176 ? -1.837 -1.771 -14.263 1.00 88.25 176 PHE A C 1
ATOM 1392 O O . PHE A 1 176 ? -2.634 -1.406 -13.396 1.00 88.25 176 PHE A O 1
ATOM 1399 N N . TYR A 1 177 ? -1.313 -2.988 -14.299 1.00 90.19 177 TYR A N 1
ATOM 1400 C CA . TYR A 1 177 ? -1.581 -4.029 -13.327 1.00 90.19 177 TYR A CA 1
ATOM 1401 C C . TYR A 1 177 ? -0.308 -4.830 -13.085 1.00 90.19 177 TYR A C 1
ATOM 1403 O O . TYR A 1 177 ? 0.353 -5.252 -14.034 1.00 90.19 177 TYR A O 1
ATOM 1411 N N . LYS A 1 178 ? -0.017 -5.099 -11.813 1.00 86.31 178 LYS A N 1
ATOM 1412 C CA . LYS A 1 178 ? 1.074 -5.972 -11.388 1.00 86.31 178 LYS A CA 1
ATOM 1413 C C . LYS A 1 178 ? 0.595 -6.870 -10.264 1.00 86.31 178 LYS A C 1
ATOM 1415 O O . LYS A 1 178 ? -0.108 -6.447 -9.344 1.00 86.31 178 LYS A O 1
ATOM 1420 N N . ASN A 1 179 ? 0.986 -8.130 -10.357 1.00 84.75 179 ASN A N 1
ATOM 1421 C CA . ASN A 1 179 ? 0.788 -9.111 -9.310 1.00 84.75 179 ASN A CA 1
ATOM 1422 C C . ASN A 1 179 ? 2.134 -9.375 -8.641 1.00 84.75 179 ASN A C 1
ATOM 1424 O O . ASN A 1 179 ? 3.093 -9.748 -9.314 1.00 84.75 179 ASN A O 1
ATOM 1428 N N . LEU A 1 180 ? 2.199 -9.183 -7.329 1.00 72.31 180 LEU A N 1
ATOM 1429 C CA . LEU A 1 180 ? 3.319 -9.636 -6.522 1.00 72.31 180 LEU A CA 1
ATOM 1430 C C . LEU A 1 180 ? 2.992 -11.064 -6.072 1.00 72.31 180 LEU A C 1
ATOM 1432 O O . LEU A 1 180 ? 2.116 -11.279 -5.225 1.00 72.31 180 LEU A O 1
ATOM 1436 N N . LEU A 1 181 ? 3.674 -12.041 -6.669 1.00 55.09 181 LEU A N 1
ATOM 1437 C CA . LEU A 1 181 ? 3.549 -13.436 -6.262 1.00 55.09 181 LEU A CA 1
ATOM 1438 C C . LEU A 1 181 ? 4.096 -13.582 -4.838 1.00 55.09 181 LEU A C 1
ATOM 1440 O O . LEU A 1 181 ? 5.256 -13.281 -4.560 1.00 55.09 181 LEU A O 1
ATOM 1444 N N . ILE A 1 182 ? 3.234 -14.024 -3.925 1.00 49.16 182 ILE A N 1
ATOM 1445 C CA . ILE A 1 182 ? 3.616 -14.364 -2.558 1.00 49.16 182 ILE A CA 1
ATOM 1446 C C . ILE A 1 182 ? 4.168 -15.788 -2.617 1.00 49.16 182 ILE A C 1
ATOM 1448 O O . ILE A 1 182 ? 3.404 -16.749 -2.639 1.00 49.16 182 ILE A O 1
ATOM 1452 N N . PHE A 1 183 ? 5.489 -15.935 -2.703 1.00 39.91 183 PHE A N 1
ATOM 1453 C CA . PHE A 1 183 ? 6.116 -17.237 -2.498 1.00 39.91 183 PHE A CA 1
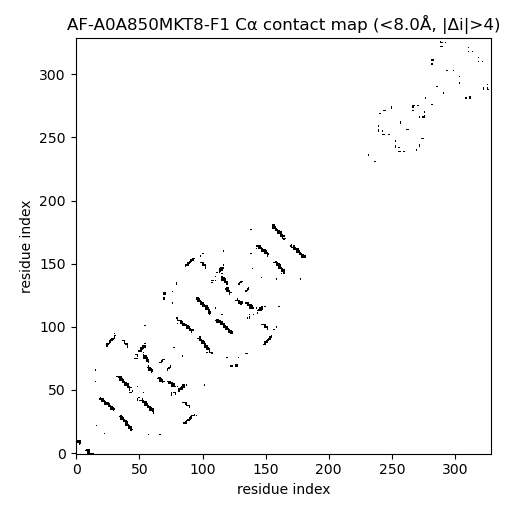ATOM 1454 C C . PHE A 1 183 ? 6.229 -17.474 -0.996 1.00 39.91 183 PHE A C 1
ATOM 1456 O O . PHE A 1 183 ? 7.127 -16.952 -0.334 1.00 39.91 183 PHE A O 1
ATOM 1463 N N . GLU A 1 184 ? 5.290 -18.233 -0.441 1.00 38.12 184 GLU A N 1
ATOM 1464 C CA . GLU A 1 184 ? 5.528 -18.892 0.835 1.00 38.12 184 GLU A CA 1
ATOM 1465 C C . GLU A 1 184 ? 6.376 -20.128 0.556 1.00 38.12 184 GLU A C 1
ATOM 1467 O O . GLU A 1 184 ? 5.955 -21.040 -0.154 1.00 38.12 184 GLU A O 1
ATOM 1472 N N . ALA A 1 185 ? 7.602 -20.143 1.076 1.00 29.50 185 ALA A N 1
ATOM 1473 C CA . ALA A 1 185 ? 8.408 -21.351 1.088 1.00 29.50 185 ALA A CA 1
ATOM 1474 C C . ALA A 1 185 ? 7.757 -22.352 2.057 1.00 29.50 185 ALA A C 1
ATOM 1476 O O . ALA A 1 185 ? 8.055 -22.363 3.253 1.00 29.50 185 ALA A O 1
ATOM 1477 N N . GLU A 1 186 ? 6.845 -23.181 1.554 1.00 34.25 186 GLU A N 1
ATOM 1478 C CA . GLU A 1 186 ? 6.425 -24.388 2.255 1.00 34.25 186 GLU A CA 1
ATOM 1479 C C . GLU A 1 186 ? 7.609 -25.364 2.252 1.00 34.25 186 GLU A C 1
ATOM 1481 O O . GLU A 1 186 ? 8.023 -25.885 1.215 1.00 34.25 186 GLU A O 1
ATOM 1486 N N . GLY A 1 187 ? 8.190 -25.610 3.428 1.00 33.75 187 GLY A N 1
ATOM 1487 C CA . GLY A 1 187 ? 9.055 -26.772 3.609 1.00 33.75 187 GLY A CA 1
ATOM 1488 C C . GLY A 1 187 ? 8.265 -28.047 3.282 1.00 33.75 187 GLY A C 1
ATOM 1489 O O . GLY A 1 187 ? 7.069 -28.097 3.576 1.00 33.75 187 GLY A O 1
ATOM 1490 N N . PRO A 1 188 ? 8.893 -29.071 2.680 1.00 33.16 188 PRO A N 1
ATOM 1491 C CA . PRO A 1 188 ? 8.179 -30.262 2.240 1.00 33.16 188 PRO A CA 1
ATOM 1492 C C . PRO A 1 188 ? 7.447 -30.924 3.415 1.00 33.16 188 PRO A C 1
ATOM 1494 O O . PRO A 1 188 ? 8.060 -31.283 4.421 1.00 33.16 188 PRO A O 1
ATOM 1497 N N . GLU A 1 189 ? 6.128 -31.079 3.282 1.00 40.25 189 GLU A N 1
ATOM 1498 C CA . GLU A 1 189 ? 5.326 -31.928 4.158 1.00 40.25 189 GLU A CA 1
ATOM 1499 C C . GLU A 1 189 ? 5.797 -33.385 3.997 1.00 40.25 189 GLU A C 1
ATOM 1501 O O . GLU A 1 189 ? 5.745 -33.953 2.905 1.00 40.25 189 GLU A O 1
ATOM 1506 N N . ASP A 1 190 ? 6.301 -33.976 5.082 1.00 38.25 190 ASP A N 1
ATOM 1507 C CA . ASP A 1 190 ? 6.873 -35.324 5.099 1.00 38.25 190 ASP A CA 1
ATOM 1508 C C . ASP A 1 190 ? 5.887 -36.41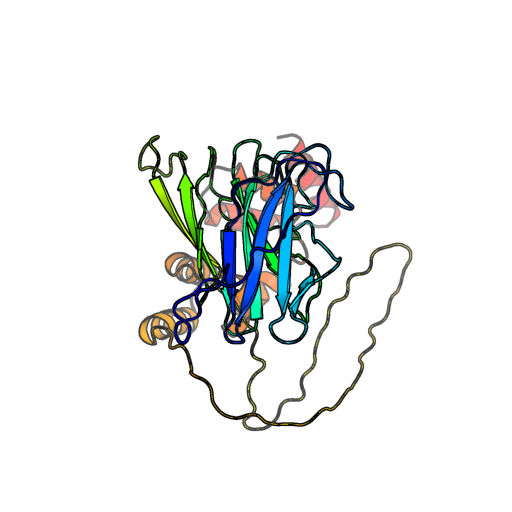0 4.614 1.00 38.25 190 ASP A C 1
ATOM 1510 O O . ASP A 1 190 ? 4.858 -36.661 5.247 1.00 38.25 190 ASP A O 1
ATOM 1514 N N . GLU A 1 191 ? 6.305 -37.194 3.617 1.00 33.53 191 GLU A N 1
ATOM 1515 C CA . GLU A 1 191 ? 6.246 -38.654 3.730 1.00 33.53 191 GLU A CA 1
ATOM 1516 C C . GLU A 1 191 ? 7.689 -39.186 3.763 1.00 33.53 191 GLU A C 1
ATOM 1518 O O . GLU A 1 191 ? 8.409 -39.176 2.770 1.00 33.53 191 GLU A O 1
ATOM 1523 N N . ASP A 1 192 ? 8.095 -39.615 4.959 1.00 34.44 192 ASP A N 1
ATOM 1524 C CA . ASP A 1 192 ? 9.294 -40.388 5.284 1.00 34.44 192 ASP A CA 1
ATOM 1525 C C . ASP A 1 192 ? 10.663 -39.799 4.889 1.00 34.44 192 ASP A C 1
ATOM 1527 O O . ASP A 1 192 ? 11.385 -40.295 4.027 1.00 34.44 192 ASP A O 1
ATOM 1531 N N . GLY A 1 193 ? 11.108 -38.858 5.725 1.00 35.66 193 GLY A N 1
ATOM 1532 C CA . GLY A 1 193 ? 12.429 -38.956 6.342 1.00 35.66 193 GLY A CA 1
ATOM 1533 C C . GLY A 1 193 ? 13.552 -38.199 5.651 1.00 35.66 193 GLY A C 1
ATOM 1534 O O . GLY A 1 193 ? 14.435 -38.821 5.073 1.00 35.66 193 GLY A O 1
ATOM 1535 N N . PHE A 1 194 ? 13.620 -36.884 5.862 1.00 31.75 194 PHE A N 1
ATOM 1536 C CA . PHE A 1 194 ? 14.876 -36.142 5.751 1.00 31.75 194 PHE A CA 1
ATOM 1537 C C . PHE A 1 194 ? 15.008 -35.102 6.875 1.00 31.75 194 PHE A C 1
ATOM 1539 O O . PHE A 1 194 ? 14.129 -34.283 7.113 1.00 31.75 194 PHE A O 1
ATOM 1546 N N . GLU A 1 195 ? 16.125 -35.170 7.603 1.00 30.03 195 GLU A N 1
ATOM 1547 C CA . GLU A 1 195 ? 16.532 -34.187 8.613 1.00 30.03 195 GLU A CA 1
ATOM 1548 C C . GLU A 1 195 ? 16.722 -32.814 7.946 1.00 30.03 195 GLU A C 1
ATOM 1550 O O . GLU A 1 195 ? 17.549 -32.664 7.044 1.00 30.03 195 GLU A O 1
ATOM 1555 N N . LEU A 1 196 ? 15.961 -31.810 8.387 1.00 31.02 196 LEU A N 1
ATOM 1556 C CA . LEU A 1 196 ? 16.034 -30.455 7.844 1.00 31.02 196 LEU A CA 1
ATOM 1557 C C . LEU A 1 196 ? 17.270 -29.716 8.382 1.00 31.02 196 LEU A C 1
ATOM 1559 O O . LEU A 1 196 ? 17.366 -29.410 9.574 1.00 31.02 196 LEU A O 1
ATOM 1563 N N . TRP A 1 197 ? 18.191 -29.371 7.484 1.00 31.48 197 TRP A N 1
ATOM 1564 C CA . TRP A 1 197 ? 19.202 -28.344 7.714 1.00 31.48 197 TRP A CA 1
ATOM 1565 C C . TRP A 1 197 ? 18.590 -26.990 7.372 1.00 31.48 197 TRP A C 1
ATOM 1567 O O . TRP A 1 197 ? 18.416 -26.660 6.204 1.00 31.48 197 TRP A O 1
ATOM 1577 N N . ILE A 1 198 ? 18.262 -26.188 8.379 1.00 29.25 198 ILE A N 1
ATOM 1578 C CA . ILE A 1 198 ? 17.939 -24.782 8.145 1.00 29.25 198 ILE A CA 1
ATOM 1579 C C . ILE A 1 198 ? 19.268 -24.021 8.062 1.00 29.25 198 ILE A C 1
ATOM 1581 O O . ILE A 1 198 ? 19.948 -23.842 9.074 1.00 29.25 198 ILE A O 1
ATOM 1585 N N . ILE A 1 199 ? 19.652 -23.588 6.860 1.00 29.84 199 ILE A N 1
ATOM 1586 C CA . ILE A 1 199 ? 20.735 -22.617 6.669 1.00 29.84 199 ILE A CA 1
ATOM 1587 C C . ILE A 1 199 ? 20.107 -21.225 6.780 1.00 29.84 199 ILE A C 1
ATOM 1589 O O . ILE A 1 199 ? 19.506 -20.728 5.835 1.00 29.84 199 ILE A O 1
ATOM 1593 N N . ILE A 1 200 ? 20.224 -20.595 7.948 1.00 27.53 200 ILE A N 1
ATOM 1594 C CA . ILE A 1 200 ? 19.972 -19.157 8.094 1.00 27.53 200 ILE A CA 1
ATOM 1595 C C . ILE A 1 200 ? 21.303 -18.448 7.841 1.00 27.53 200 ILE A C 1
ATOM 1597 O O . ILE A 1 200 ? 22.244 -18.598 8.623 1.00 27.53 200 ILE A O 1
ATOM 1601 N N . ILE A 1 201 ? 21.388 -17.672 6.763 1.00 29.42 201 ILE A N 1
ATOM 1602 C CA . ILE A 1 201 ? 22.523 -16.780 6.514 1.00 29.42 201 ILE A CA 1
ATOM 1603 C C . ILE A 1 201 ? 22.220 -15.444 7.202 1.00 29.42 201 ILE A C 1
ATOM 1605 O O . ILE A 1 201 ? 21.406 -14.661 6.722 1.00 29.42 201 ILE A O 1
ATOM 1609 N N . ILE A 1 202 ? 22.866 -15.184 8.343 1.00 27.59 202 ILE A N 1
ATOM 1610 C CA . ILE A 1 202 ? 22.944 -13.840 8.931 1.00 27.59 202 ILE A CA 1
ATOM 1611 C C . ILE A 1 202 ? 24.288 -13.246 8.514 1.00 27.59 202 ILE A C 1
ATOM 1613 O O . ILE A 1 202 ? 25.331 -13.699 8.985 1.00 27.59 202 ILE A O 1
ATOM 1617 N N . VAL A 1 203 ? 24.275 -12.220 7.664 1.00 25.47 203 VAL A N 1
ATOM 1618 C CA . VAL A 1 203 ? 25.464 -11.401 7.398 1.00 25.47 203 VAL A CA 1
ATOM 1619 C C . VAL A 1 203 ? 25.422 -10.191 8.332 1.00 25.47 203 VAL A C 1
ATOM 1621 O O . VAL A 1 203 ? 24.688 -9.239 8.089 1.00 25.47 203 VAL A O 1
ATOM 1624 N N . ILE A 1 204 ? 26.201 -10.227 9.418 1.00 24.59 204 ILE A N 1
ATOM 1625 C CA . ILE A 1 204 ? 26.588 -9.016 10.158 1.00 24.59 204 ILE A CA 1
ATOM 1626 C C . ILE A 1 204 ? 27.966 -8.599 9.657 1.00 24.59 204 ILE A C 1
ATOM 1628 O O . ILE A 1 204 ? 28.894 -9.406 9.592 1.00 24.59 204 ILE A O 1
ATOM 1632 N N . ALA A 1 205 ? 28.080 -7.327 9.294 1.00 28.34 205 ALA A N 1
ATOM 1633 C CA . ALA A 1 205 ? 29.294 -6.742 8.767 1.00 28.34 205 ALA A CA 1
ATOM 1634 C C . ALA A 1 205 ? 30.377 -6.515 9.839 1.00 28.34 205 ALA A C 1
ATOM 1636 O O . ALA A 1 205 ? 30.100 -6.087 10.958 1.00 28.34 205 ALA A O 1
ATOM 1637 N N . ALA A 1 206 ? 31.612 -6.650 9.353 1.00 26.98 206 ALA A N 1
ATOM 1638 C CA . ALA A 1 206 ? 32.752 -5.762 9.577 1.00 26.98 206 ALA A CA 1
ATOM 1639 C C . ALA A 1 206 ? 33.886 -6.220 10.523 1.00 26.98 206 ALA A C 1
ATOM 1641 O O . ALA A 1 206 ? 33.734 -6.399 11.725 1.00 26.98 206 ALA A O 1
ATOM 1642 N N . VAL A 1 207 ? 35.069 -6.212 9.896 1.00 29.62 207 VAL A N 1
ATOM 1643 C CA . VAL A 1 207 ? 36.434 -6.076 10.423 1.00 29.62 207 VAL A CA 1
ATOM 1644 C C . VAL A 1 207 ? 37.023 -7.272 11.178 1.00 29.62 207 VAL A C 1
ATOM 1646 O O . VAL A 1 207 ? 36.618 -7.634 12.272 1.00 29.62 207 VAL A O 1
ATOM 1649 N N . ALA A 1 208 ? 38.118 -7.761 10.587 1.00 27.72 208 ALA A N 1
ATOM 1650 C CA . ALA A 1 208 ? 39.098 -8.706 11.113 1.00 27.72 208 ALA A CA 1
ATOM 1651 C C . ALA A 1 208 ? 38.617 -10.156 11.279 1.00 27.72 208 ALA A C 1
ATOM 1653 O O . ALA A 1 208 ? 38.174 -10.570 12.338 1.00 27.72 208 ALA A O 1
ATOM 1654 N N . GLY A 1 209 ? 38.836 -10.935 10.214 1.00 36.34 209 GLY A N 1
ATOM 1655 C CA . GLY A 1 209 ? 39.357 -12.301 10.284 1.00 36.34 209 GLY A CA 1
ATOM 1656 C C . GLY A 1 209 ? 38.683 -13.265 11.265 1.00 36.34 209 GLY A C 1
ATOM 1657 O O . GLY A 1 209 ? 39.035 -13.306 12.438 1.00 36.34 209 GLY A O 1
ATOM 1658 N N . VAL A 1 210 ? 37.892 -14.173 10.684 1.00 34.78 210 VAL A N 1
ATOM 1659 C CA . VAL A 1 210 ? 37.307 -15.397 11.266 1.00 34.78 210 VAL A CA 1
ATOM 1660 C C . VAL A 1 210 ? 35.977 -15.191 12.003 1.00 34.78 210 VAL A C 1
ATOM 1662 O O . VAL A 1 210 ? 35.933 -14.668 13.110 1.00 34.78 210 VAL A O 1
ATOM 1665 N N . ALA A 1 211 ? 34.897 -15.745 11.442 1.00 23.52 211 ALA A N 1
ATOM 1666 C CA . ALA A 1 211 ? 33.708 -16.118 12.206 1.00 23.52 211 ALA A CA 1
ATOM 1667 C C . ALA A 1 211 ? 33.204 -17.502 11.764 1.00 23.52 211 ALA A C 1
ATOM 1669 O O . ALA A 1 211 ? 32.958 -17.752 10.586 1.00 23.52 211 ALA A O 1
ATOM 1670 N N . SER A 1 212 ? 33.114 -18.406 12.738 1.00 28.09 212 SER A N 1
ATOM 1671 C CA . SER A 1 212 ? 32.708 -19.806 12.608 1.00 28.09 212 SER A CA 1
ATOM 1672 C C . SER A 1 212 ? 31.185 -19.986 12.623 1.00 28.09 212 SER A C 1
ATOM 1674 O O . SER A 1 212 ? 30.465 -19.250 13.295 1.00 28.09 212 SER A O 1
ATOM 1676 N N . LEU A 1 213 ? 30.727 -21.040 11.942 1.00 25.08 213 LEU A N 1
ATOM 1677 C CA . LEU A 1 213 ? 29.347 -21.531 11.854 1.00 25.08 213 LEU A CA 1
ATOM 1678 C C . LEU A 1 213 ? 28.846 -22.097 13.206 1.00 25.08 213 LEU A C 1
ATOM 1680 O O . LEU A 1 213 ? 29.520 -22.941 13.797 1.00 25.08 213 LEU A O 1
ATOM 1684 N N . PHE A 1 214 ? 27.651 -21.709 13.670 1.00 25.64 214 PHE A N 1
ATOM 1685 C CA . PHE A 1 214 ? 26.966 -22.341 14.813 1.00 25.64 214 PHE A CA 1
ATOM 1686 C C . PHE A 1 214 ? 25.534 -22.760 14.440 1.00 25.64 214 PHE A C 1
ATOM 1688 O O . PHE A 1 214 ? 24.753 -21.950 13.954 1.00 25.64 214 PHE A O 1
ATOM 1695 N N . VAL A 1 215 ? 25.188 -24.027 14.706 1.00 26.00 215 VAL A N 1
ATOM 1696 C CA . VAL A 1 215 ? 23.876 -24.647 14.428 1.00 26.00 215 VAL A CA 1
ATOM 1697 C C . VAL A 1 215 ? 23.127 -24.875 15.747 1.00 26.00 215 VAL A C 1
ATOM 1699 O O . VAL A 1 215 ? 23.675 -25.490 16.663 1.00 26.00 215 VAL A O 1
ATOM 1702 N N . PHE A 1 216 ? 21.872 -24.418 15.853 1.00 24.28 216 PHE A N 1
ATOM 1703 C CA . PHE A 1 216 ? 21.003 -24.628 17.024 1.00 24.28 216 PHE A CA 1
ATOM 1704 C C . PHE A 1 216 ? 19.787 -25.512 16.697 1.00 24.28 216 PHE A C 1
ATOM 1706 O O . PHE A 1 216 ? 19.207 -25.424 15.621 1.00 24.28 216 PHE A O 1
ATOM 1713 N N . ARG A 1 217 ? 19.381 -26.354 17.662 1.00 26.05 217 ARG A N 1
ATOM 1714 C CA . ARG A 1 217 ? 18.289 -27.343 17.563 1.00 26.05 217 ARG A CA 1
ATOM 1715 C C . ARG A 1 217 ? 17.115 -26.943 18.463 1.00 26.05 217 ARG A C 1
ATOM 1717 O O . ARG A 1 217 ? 17.294 -26.878 19.676 1.00 26.05 217 ARG A O 1
ATOM 1724 N N . MET A 1 218 ? 15.904 -26.795 17.923 1.00 23.16 218 MET A N 1
ATOM 1725 C CA . MET A 1 218 ? 14.674 -26.709 18.729 1.00 23.16 218 MET A CA 1
ATOM 1726 C C . MET A 1 218 ? 13.551 -27.585 18.156 1.00 23.16 218 MET A C 1
ATOM 1728 O O . MET A 1 218 ? 13.383 -27.689 16.949 1.00 23.16 218 MET A O 1
ATOM 1732 N N . ARG A 1 219 ? 12.800 -28.256 19.044 1.00 24.88 219 ARG A N 1
ATOM 1733 C CA . ARG A 1 219 ? 11.645 -29.119 18.731 1.00 24.88 219 ARG A CA 1
ATOM 1734 C C . ARG A 1 219 ? 10.365 -28.433 19.203 1.00 24.88 219 ARG A C 1
ATOM 1736 O O . ARG A 1 219 ? 10.286 -28.083 20.376 1.00 24.88 219 ARG A O 1
ATOM 1743 N N . SER A 1 220 ? 9.336 -28.372 18.364 1.00 26.45 220 SER A N 1
ATOM 1744 C CA . SER A 1 220 ? 7.963 -28.101 18.806 1.00 26.45 220 SER A CA 1
ATOM 1745 C C . SER A 1 220 ? 6.968 -28.924 17.985 1.00 26.45 220 SER A C 1
ATOM 1747 O O . SER A 1 220 ? 7.183 -29.159 16.802 1.00 26.45 220 SER A O 1
ATOM 1749 N N . LYS A 1 221 ? 5.910 -29.417 18.639 1.00 31.09 221 LYS A N 1
ATOM 1750 C CA . LYS A 1 221 ? 4.827 -30.228 18.062 1.00 31.09 221 LYS A CA 1
ATOM 1751 C C . LYS A 1 221 ? 3.514 -29.459 18.196 1.00 31.09 221 LYS A C 1
ATOM 1753 O O . LYS A 1 221 ? 3.142 -29.169 19.326 1.00 31.09 221 LYS A O 1
ATOM 1758 N N . SER A 1 222 ? 2.757 -29.277 17.114 1.00 27.75 222 SER A N 1
ATOM 1759 C CA . SER A 1 222 ? 1.319 -29.618 17.058 1.00 27.75 222 SER A CA 1
ATOM 1760 C C . SER A 1 222 ? 0.704 -29.318 15.683 1.00 27.75 222 SER A C 1
ATOM 1762 O O . SER A 1 222 ? 1.134 -28.409 14.989 1.00 27.75 222 SER A O 1
ATOM 1764 N N . ARG A 1 223 ? -0.284 -30.149 15.317 1.00 31.12 223 ARG A N 1
ATOM 1765 C CA . ARG A 1 223 ? -1.085 -30.169 14.080 1.00 31.12 223 ARG A CA 1
ATOM 1766 C C . ARG A 1 223 ? -2.200 -29.121 14.092 1.00 31.12 223 ARG A C 1
ATOM 1768 O O . ARG A 1 223 ? -2.911 -29.059 15.092 1.00 31.12 223 ARG A O 1
ATOM 1775 N N . VAL A 1 224 ? -2.521 -28.557 12.925 1.00 26.77 224 VAL A N 1
ATOM 1776 C CA . VAL A 1 224 ? -3.906 -28.227 12.529 1.00 26.77 224 VAL A CA 1
ATOM 1777 C C . VAL A 1 224 ? -4.113 -28.631 11.064 1.00 26.77 224 VAL A C 1
ATOM 1779 O O . VAL A 1 224 ? -3.175 -28.667 10.281 1.00 26.77 224 VAL A O 1
ATOM 1782 N N . LYS A 1 225 ? -5.332 -29.074 10.745 1.00 29.39 225 LYS A N 1
ATOM 1783 C CA . LYS A 1 225 ? -5.717 -29.823 9.550 1.00 29.39 225 LYS A CA 1
ATOM 1784 C C . LYS A 1 225 ? -6.681 -28.985 8.711 1.00 29.39 225 LYS A C 1
ATOM 1786 O O . LYS A 1 225 ? -7.741 -28.634 9.220 1.00 29.39 225 LYS A O 1
ATOM 1791 N N . GLY A 1 226 ? -6.357 -28.831 7.428 1.00 36.47 226 GLY A N 1
ATOM 1792 C CA . GLY A 1 226 ? -7.284 -28.483 6.352 1.00 36.47 226 GLY A CA 1
ATOM 1793 C C . GLY A 1 226 ? -7.293 -27.009 5.964 1.00 36.47 226 GLY A C 1
ATOM 1794 O O . GLY A 1 226 ? -7.900 -26.223 6.674 1.00 36.47 226 GLY A O 1
ATOM 1795 N N . MET A 1 227 ? -6.718 -26.689 4.799 1.00 24.06 227 MET A N 1
ATOM 1796 C CA . MET A 1 227 ? -7.037 -25.510 3.983 1.00 24.06 227 MET A CA 1
ATOM 1797 C C . MET A 1 227 ? -6.572 -25.714 2.516 1.00 24.06 227 MET A C 1
ATOM 1799 O O . MET A 1 227 ? -5.894 -26.703 2.231 1.00 24.06 227 MET A O 1
ATOM 1803 N N . PRO A 1 228 ? -7.087 -24.919 1.558 1.00 26.41 228 PRO A N 1
ATOM 1804 C CA . PRO A 1 228 ? -7.239 -25.307 0.155 1.00 26.41 228 PRO A CA 1
ATOM 1805 C C . PRO A 1 228 ? -5.991 -25.077 -0.711 1.00 26.41 228 PRO A C 1
ATOM 1807 O O . PRO A 1 228 ? -5.446 -23.986 -0.774 1.00 26.41 228 PRO A O 1
ATOM 1810 N N . VAL A 1 229 ? -5.626 -26.104 -1.482 1.00 27.62 229 VAL A N 1
ATOM 1811 C CA . VAL A 1 229 ? -4.560 -26.077 -2.496 1.00 27.62 229 VAL A CA 1
ATOM 1812 C C . VAL A 1 229 ? -4.966 -25.202 -3.691 1.00 27.62 229 VAL A C 1
ATOM 1814 O O . VAL A 1 229 ? -5.921 -25.536 -4.405 1.00 27.62 229 VAL A O 1
ATOM 1817 N N . LEU A 1 230 ? -4.213 -24.135 -3.972 1.00 27.08 230 LEU A N 1
ATOM 1818 C CA . LEU A 1 230 ? -4.295 -23.410 -5.242 1.00 27.08 230 LEU A CA 1
ATOM 1819 C C . LEU A 1 230 ? -3.576 -24.202 -6.345 1.00 27.08 230 LEU A C 1
ATOM 1821 O O . LEU A 1 230 ? -2.408 -24.569 -6.253 1.00 27.08 230 LEU A O 1
ATOM 1825 N N . LYS A 1 231 ? -4.326 -24.521 -7.402 1.00 28.81 231 LYS A N 1
ATOM 1826 C CA . LYS A 1 231 ? -3.866 -25.291 -8.560 1.00 28.81 231 LYS A CA 1
ATOM 1827 C C . LYS A 1 231 ? -3.268 -24.346 -9.601 1.00 28.81 231 LYS A C 1
ATOM 1829 O O . LYS A 1 231 ? -4.021 -23.644 -10.273 1.00 28.81 231 LYS A O 1
ATOM 1834 N N . PHE A 1 232 ? -1.958 -24.418 -9.832 1.00 36.56 232 PHE A N 1
ATOM 1835 C CA . PHE A 1 232 ? -1.393 -23.986 -11.113 1.00 36.56 232 PHE A CA 1
ATOM 1836 C C . PHE A 1 232 ? -2.014 -24.797 -12.256 1.00 36.56 232 PHE A C 1
ATOM 1838 O O . PHE A 1 232 ? -2.408 -25.959 -12.078 1.00 36.56 232 PHE A O 1
ATOM 1845 N N . ASN A 1 233 ? -2.083 -24.207 -13.452 1.00 39.25 233 ASN A N 1
ATOM 1846 C CA . ASN A 1 233 ? -2.439 -24.946 -14.655 1.00 39.25 233 ASN A CA 1
ATOM 1847 C C . ASN A 1 233 ? -1.415 -26.078 -14.855 1.00 39.25 233 ASN A C 1
ATOM 1849 O O . ASN A 1 233 ? -0.293 -25.846 -15.304 1.00 39.25 233 ASN A O 1
ATOM 1853 N N . LYS A 1 234 ? -1.803 -27.312 -14.504 1.00 41.31 234 LYS A N 1
ATOM 1854 C CA . LYS A 1 234 ? -0.954 -28.512 -14.595 1.00 41.31 234 LYS A CA 1
ATOM 1855 C C . LYS A 1 234 ? -0.328 -28.702 -15.980 1.00 41.31 234 LYS A C 1
ATOM 1857 O O . LYS A 1 234 ? 0.711 -29.348 -16.063 1.00 41.31 234 LYS A O 1
ATOM 1862 N N . ALA A 1 235 ? -0.939 -28.159 -17.035 1.00 41.44 235 ALA A N 1
ATOM 1863 C CA . ALA A 1 235 ? -0.405 -28.226 -18.388 1.00 41.44 235 ALA A CA 1
ATOM 1864 C C . ALA A 1 235 ? 0.868 -27.375 -18.552 1.00 41.44 235 ALA A C 1
ATOM 1866 O O . ALA A 1 235 ? 1.881 -27.909 -18.982 1.00 41.44 235 ALA A O 1
ATOM 1867 N N . ALA A 1 236 ? 0.864 -26.113 -18.109 1.00 44.22 236 ALA A N 1
ATOM 1868 C CA . ALA A 1 236 ? 2.011 -25.203 -18.248 1.00 44.22 236 ALA A CA 1
ATOM 1869 C C . ALA A 1 236 ? 3.229 -25.669 -17.428 1.00 44.22 236 ALA A C 1
ATOM 1871 O O . ALA A 1 236 ? 4.352 -25.715 -17.919 1.00 44.22 236 ALA A O 1
ATOM 1872 N N . MET A 1 237 ? 2.992 -26.127 -16.195 1.00 45.44 237 MET A N 1
ATOM 1873 C CA . MET A 1 237 ? 4.026 -26.754 -15.360 1.00 45.44 237 MET A CA 1
ATOM 1874 C C . MET A 1 237 ? 4.537 -28.078 -15.947 1.00 45.44 237 MET A C 1
ATOM 1876 O O . MET A 1 237 ? 5.703 -28.424 -15.774 1.00 45.44 237 MET A O 1
ATOM 1880 N N . GLY A 1 238 ? 3.675 -28.829 -16.636 1.00 50.50 238 GLY A N 1
ATOM 1881 C CA . GLY A 1 238 ? 4.052 -30.048 -17.348 1.00 50.50 238 GLY A CA 1
ATOM 1882 C C . GLY A 1 238 ? 4.946 -29.767 -18.555 1.00 50.50 238 GLY A C 1
ATOM 1883 O O . GLY A 1 238 ? 5.937 -30.466 -18.739 1.00 50.50 238 GLY A O 1
ATOM 1884 N N . GLU A 1 239 ? 4.635 -28.727 -19.328 1.00 55.31 239 GLU A N 1
ATOM 1885 C CA . GLU A 1 239 ? 5.413 -28.296 -20.495 1.00 55.31 239 GLU A CA 1
ATOM 1886 C C . GLU A 1 239 ? 6.801 -27.785 -20.095 1.00 55.31 239 GLU A C 1
ATOM 1888 O O . GLU A 1 239 ? 7.798 -28.267 -20.629 1.00 55.31 239 GLU A O 1
ATOM 1893 N N . VAL A 1 240 ? 6.888 -26.910 -19.087 1.00 50.50 240 VAL A N 1
ATOM 1894 C CA . VAL A 1 240 ? 8.170 -26.395 -18.571 1.00 50.50 240 VAL A CA 1
ATOM 1895 C C . VAL A 1 240 ? 9.023 -27.524 -17.982 1.00 50.50 240 VAL A C 1
ATOM 1897 O O . VAL A 1 240 ? 10.196 -27.659 -18.321 1.00 50.50 240 VAL A O 1
ATOM 1900 N N . ARG A 1 241 ? 8.437 -28.416 -17.168 1.00 52.97 241 ARG A N 1
ATOM 1901 C CA . ARG A 1 241 ? 9.164 -29.580 -16.626 1.00 52.97 241 ARG A CA 1
ATOM 1902 C C . ARG A 1 241 ? 9.582 -30.580 -17.700 1.00 52.97 241 ARG A C 1
ATOM 1904 O O . ARG A 1 241 ? 10.582 -31.262 -17.511 1.00 52.97 241 ARG A O 1
ATOM 1911 N N . SER A 1 242 ? 8.814 -30.723 -18.779 1.00 60.47 242 SER A N 1
ATOM 1912 C CA . SER A 1 242 ? 9.182 -31.598 -19.895 1.00 60.47 242 SER A CA 1
ATOM 1913 C C . SER A 1 242 ? 10.356 -31.010 -20.671 1.00 60.47 242 SER A C 1
ATOM 1915 O O . SER A 1 242 ? 11.321 -31.725 -20.906 1.00 60.47 242 SER A O 1
ATOM 1917 N N . ALA A 1 243 ? 10.309 -29.714 -20.990 1.00 55.59 243 ALA A N 1
ATOM 1918 C CA . ALA A 1 243 ? 11.364 -29.016 -21.721 1.00 55.59 243 ALA A CA 1
ATOM 1919 C C . ALA A 1 243 ? 12.694 -28.977 -20.947 1.00 55.59 243 ALA A C 1
ATOM 1921 O O . ALA A 1 243 ? 13.752 -29.193 -21.522 1.00 55.59 243 ALA A O 1
ATOM 1922 N N . LEU A 1 244 ? 12.653 -28.778 -19.625 1.00 51.94 244 LEU A N 1
ATOM 1923 C CA . LEU A 1 244 ? 13.863 -28.714 -18.793 1.00 51.94 244 LEU A CA 1
ATOM 1924 C C . LEU A 1 244 ? 14.475 -30.091 -18.477 1.00 51.94 244 LEU A C 1
ATOM 1926 O O . LEU A 1 244 ? 15.666 -30.180 -18.179 1.00 51.94 244 LEU A O 1
ATOM 1930 N N . LYS A 1 245 ? 13.684 -31.172 -18.564 1.00 55.69 245 LYS A N 1
ATOM 1931 C CA . LYS A 1 245 ? 14.167 -32.560 -18.434 1.00 55.69 245 LYS A CA 1
ATOM 1932 C C . LYS A 1 245 ? 14.874 -33.075 -19.681 1.00 55.69 245 LYS A C 1
ATOM 1934 O O . LYS A 1 245 ? 15.561 -34.095 -19.598 1.00 55.69 245 LYS A O 1
ATOM 1939 N N . GLU A 1 246 ? 14.687 -32.423 -20.824 1.00 56.19 246 GLU A N 1
ATOM 1940 C CA . GLU A 1 246 ? 15.460 -32.742 -22.014 1.00 56.19 246 GLU A CA 1
ATOM 1941 C C . GLU A 1 246 ? 16.915 -32.298 -21.812 1.00 56.19 246 GLU A C 1
ATOM 1943 O O . GLU A 1 246 ? 17.210 -31.288 -21.167 1.00 56.19 246 GLU A O 1
ATOM 1948 N N . VAL A 1 247 ? 17.853 -33.100 -22.322 1.00 55.38 247 VAL A N 1
ATOM 1949 C CA . VAL A 1 247 ? 19.286 -32.778 -22.296 1.00 55.38 247 VAL A CA 1
ATOM 1950 C C . VAL A 1 247 ? 19.549 -31.758 -23.403 1.00 55.38 247 VAL A C 1
ATOM 1952 O O . VAL A 1 247 ? 20.102 -32.088 -24.448 1.00 55.38 247 VAL A O 1
ATOM 1955 N N . ILE A 1 248 ? 19.063 -30.539 -23.186 1.00 54.62 248 ILE A N 1
ATOM 1956 C CA . ILE A 1 248 ? 19.276 -29.380 -24.051 1.00 54.62 248 ILE A CA 1
ATOM 1957 C C . ILE A 1 248 ? 20.310 -28.431 -23.422 1.00 54.62 248 ILE A C 1
ATOM 1959 O O . ILE A 1 248 ? 20.481 -28.456 -22.194 1.00 54.62 248 ILE A O 1
ATOM 1963 N N . PRO A 1 249 ? 21.019 -27.632 -24.239 1.00 49.78 249 PRO A N 1
ATOM 1964 C CA . PRO A 1 249 ? 21.977 -26.634 -23.763 1.00 49.78 249 PRO A CA 1
ATOM 1965 C C . PRO A 1 249 ? 21.353 -25.643 -22.765 1.00 49.78 249 PRO A C 1
ATOM 1967 O O . PRO A 1 249 ? 20.147 -25.385 -22.799 1.00 49.78 249 PRO A O 1
ATOM 1970 N N . VAL A 1 250 ? 22.163 -25.109 -21.845 1.00 49.62 250 VAL A N 1
ATOM 1971 C CA . VAL A 1 250 ? 21.704 -24.244 -20.737 1.00 49.62 250 VAL A CA 1
ATOM 1972 C C . VAL A 1 250 ? 21.046 -22.968 -21.268 1.00 49.62 250 VAL A C 1
ATOM 1974 O O . VAL A 1 250 ? 20.051 -22.500 -20.717 1.00 49.62 250 VAL A O 1
ATOM 1977 N N . GLU A 1 251 ? 21.532 -22.469 -22.396 1.00 47.66 251 GLU A N 1
ATOM 1978 C CA . GLU A 1 251 ? 21.056 -21.286 -23.104 1.00 47.66 251 GLU A CA 1
ATOM 1979 C C . GLU A 1 251 ? 19.610 -21.490 -23.586 1.00 47.66 251 GLU A C 1
ATOM 1981 O O . GLU A 1 251 ? 18.746 -20.634 -23.391 1.00 47.66 251 GLU A O 1
ATOM 1986 N N . GLU A 1 252 ? 19.295 -22.678 -24.114 1.00 50.72 252 GLU A N 1
ATOM 1987 C CA . GLU A 1 252 ? 17.932 -23.034 -24.523 1.00 50.72 252 GLU A CA 1
ATOM 1988 C C . GLU A 1 252 ? 16.991 -23.175 -23.316 1.00 50.72 252 GLU A C 1
ATOM 1990 O O . GLU A 1 252 ? 15.817 -22.800 -23.393 1.00 50.72 252 GLU A O 1
ATOM 1995 N N . LYS A 1 253 ? 17.500 -23.640 -22.166 1.00 53.06 253 LYS A N 1
ATOM 1996 C CA . LYS A 1 253 ? 16.720 -23.700 -20.918 1.00 53.06 253 LYS A CA 1
ATOM 1997 C C . LYS A 1 253 ? 16.376 -22.305 -20.396 1.00 53.06 253 LYS A C 1
ATOM 1999 O O . LYS A 1 253 ? 15.239 -22.084 -19.981 1.00 53.06 253 LYS A O 1
ATOM 2004 N N . VAL A 1 254 ? 17.303 -21.349 -20.477 1.00 51.78 254 VAL A N 1
ATOM 2005 C CA . VAL A 1 254 ? 17.065 -19.942 -20.103 1.00 51.78 254 VAL A CA 1
ATOM 2006 C C . VAL A 1 254 ? 16.002 -19.302 -21.004 1.00 51.78 254 VAL A C 1
ATOM 2008 O O . VAL A 1 254 ? 15.093 -18.640 -20.501 1.00 51.78 254 VAL A O 1
ATOM 2011 N N . VAL A 1 255 ? 16.025 -19.575 -22.312 1.00 51.03 255 VAL A N 1
ATOM 2012 C CA . VAL A 1 255 ? 14.996 -19.098 -23.257 1.00 51.03 255 VAL A CA 1
ATOM 2013 C C . VAL A 1 255 ? 13.611 -19.679 -22.940 1.00 51.03 255 VAL A C 1
ATOM 2015 O O . VAL A 1 255 ? 12.605 -18.967 -23.001 1.00 51.03 255 VAL A O 1
ATOM 2018 N N . VAL A 1 256 ? 13.528 -20.959 -22.557 1.00 50.78 256 VAL A N 1
ATOM 2019 C CA . VAL A 1 256 ? 12.268 -21.592 -22.124 1.00 50.78 256 VAL A CA 1
ATOM 2020 C C . VAL A 1 256 ? 11.727 -20.945 -20.846 1.00 50.78 256 VAL A C 1
ATOM 2022 O O . VAL A 1 256 ? 10.518 -20.718 -20.752 1.00 50.78 256 VAL A O 1
ATOM 2025 N N . LEU A 1 257 ? 12.596 -20.612 -19.888 1.00 52.03 257 LEU A N 1
ATOM 2026 C CA . LEU A 1 257 ? 12.215 -19.924 -18.651 1.00 52.03 257 LEU A CA 1
ATOM 2027 C C . LEU A 1 257 ? 11.700 -18.504 -18.936 1.00 52.03 257 LEU A C 1
ATOM 2029 O O . LEU A 1 257 ? 10.620 -18.145 -18.471 1.00 52.03 257 LEU A O 1
ATOM 2033 N N . GLN A 1 258 ? 12.391 -17.737 -19.784 1.00 49.34 258 GLN A N 1
ATOM 2034 C CA . GLN A 1 258 ? 11.978 -16.384 -20.183 1.00 49.34 258 GLN A CA 1
ATOM 2035 C C . GLN A 1 258 ? 10.651 -16.372 -20.949 1.00 49.34 258 GLN A C 1
ATOM 2037 O O . GLN A 1 258 ? 9.759 -15.584 -20.642 1.00 49.34 258 GLN A O 1
ATOM 2042 N N . ARG A 1 259 ? 10.465 -17.290 -21.906 1.00 48.16 259 ARG A N 1
ATOM 2043 C CA . ARG A 1 259 ? 9.222 -17.396 -22.689 1.00 48.16 259 ARG A CA 1
ATOM 2044 C C . ARG A 1 259 ? 7.996 -17.697 -21.823 1.00 48.16 259 ARG A C 1
ATOM 2046 O O . ARG A 1 259 ? 6.881 -17.347 -22.204 1.00 48.16 259 ARG A O 1
ATOM 2053 N N . ASN A 1 260 ? 8.201 -18.349 -20.681 1.00 46.09 260 ASN A N 1
ATOM 2054 C CA . ASN A 1 260 ? 7.152 -18.682 -19.720 1.00 46.09 260 ASN A CA 1
ATOM 2055 C C . ASN A 1 260 ? 7.116 -17.730 -18.512 1.00 46.09 260 ASN A C 1
ATOM 2057 O O . ASN A 1 260 ? 6.366 -17.988 -17.573 1.00 46.09 260 ASN A O 1
ATOM 2061 N N . ASN A 1 261 ? 7.890 -16.638 -18.549 1.00 44.97 261 ASN A N 1
ATOM 2062 C CA . ASN A 1 261 ? 7.993 -15.641 -17.485 1.00 44.97 261 ASN A CA 1
ATOM 2063 C C . ASN A 1 261 ? 8.321 -16.264 -16.112 1.00 44.97 261 ASN A C 1
ATOM 2065 O O . ASN A 1 261 ? 7.732 -15.909 -15.091 1.00 44.97 261 ASN A O 1
ATOM 2069 N N . PHE A 1 262 ? 9.210 -17.262 -16.112 1.00 44.53 262 PHE A N 1
ATOM 2070 C CA . PHE A 1 262 ? 9.529 -18.064 -14.938 1.00 44.53 262 PHE A CA 1
ATOM 2071 C C . PHE A 1 262 ? 10.551 -17.332 -14.044 1.00 44.53 262 PHE A C 1
ATOM 2073 O O . PHE A 1 262 ? 11.636 -17.007 -14.531 1.00 44.53 262 PHE A O 1
ATOM 2080 N N . PRO A 1 263 ? 10.236 -17.074 -12.760 1.00 45.38 263 PRO A N 1
ATOM 2081 C CA . PRO A 1 263 ? 11.134 -16.391 -11.826 1.00 45.38 263 PRO A CA 1
ATOM 2082 C C . PRO A 1 263 ? 12.460 -17.135 -11.645 1.00 45.38 263 PRO A C 1
ATOM 2084 O O . PRO A 1 263 ? 12.476 -18.361 -11.491 1.00 45.38 263 PRO A O 1
ATOM 2087 N N . ILE A 1 264 ? 13.573 -16.396 -11.640 1.00 42.53 264 ILE A N 1
ATOM 2088 C CA . ILE A 1 264 ? 14.928 -16.962 -11.558 1.00 42.53 264 ILE A CA 1
ATOM 2089 C C . ILE A 1 264 ? 15.169 -17.643 -10.198 1.00 42.53 264 ILE A C 1
ATOM 2091 O O . ILE A 1 264 ? 15.935 -18.597 -10.090 1.00 42.53 264 ILE A O 1
ATOM 2095 N N . GLU A 1 265 ? 14.443 -17.216 -9.167 1.00 43.38 265 GLU A N 1
ATOM 2096 C CA . GLU A 1 265 ? 14.519 -17.713 -7.794 1.00 43.38 265 GLU A CA 1
ATOM 2097 C C . GLU A 1 265 ? 13.972 -19.148 -7.657 1.00 43.38 265 GLU A C 1
ATOM 2099 O O . GLU A 1 265 ? 14.406 -19.906 -6.787 1.00 43.38 265 GLU A O 1
ATOM 2104 N N . LEU A 1 266 ? 13.083 -19.564 -8.569 1.00 42.31 266 LEU A N 1
ATOM 2105 C CA . LEU A 1 266 ? 12.492 -20.908 -8.613 1.00 42.31 266 LEU A CA 1
ATOM 2106 C C . LEU A 1 266 ? 13.344 -21.921 -9.398 1.00 42.31 266 LEU A C 1
ATOM 2108 O O . LEU A 1 266 ? 12.992 -23.100 -9.472 1.00 42.31 266 LEU A O 1
ATOM 2112 N N . ILE A 1 267 ? 14.480 -21.502 -9.972 1.00 44.47 267 ILE A N 1
ATOM 2113 C CA . ILE A 1 267 ? 15.420 -22.401 -10.669 1.00 44.47 267 ILE A CA 1
ATOM 2114 C C . ILE A 1 267 ? 15.962 -23.476 -9.719 1.00 44.47 267 ILE A C 1
ATOM 2116 O O . ILE A 1 267 ? 16.133 -24.628 -10.119 1.00 44.47 267 ILE A O 1
ATOM 2120 N N . SER A 1 268 ? 16.140 -23.129 -8.442 1.00 43.50 268 SER A N 1
ATOM 2121 C CA . SER A 1 268 ? 16.575 -24.056 -7.392 1.00 43.50 268 SER A CA 1
ATOM 2122 C C . SER A 1 268 ? 15.573 -25.194 -7.122 1.00 43.50 268 SER A C 1
ATOM 2124 O O . SER A 1 268 ? 15.979 -26.303 -6.774 1.00 43.50 268 SER A O 1
ATOM 2126 N N . GLU A 1 269 ? 14.275 -24.970 -7.357 1.00 41.72 269 GLU A N 1
ATOM 2127 C CA . GLU A 1 269 ? 13.209 -25.967 -7.169 1.00 41.72 269 GLU A CA 1
ATOM 2128 C C . GLU A 1 269 ? 13.026 -26.901 -8.375 1.00 41.72 269 GLU A C 1
ATOM 2130 O O . GLU A 1 269 ? 12.398 -27.960 -8.274 1.00 41.72 269 GLU A O 1
ATOM 2135 N N . LEU A 1 270 ? 13.577 -26.535 -9.537 1.00 44.75 270 LEU A N 1
ATOM 2136 C CA . LEU A 1 270 ? 13.468 -27.319 -10.768 1.00 44.75 270 LEU A CA 1
ATOM 2137 C C . LEU A 1 270 ? 14.396 -28.550 -10.785 1.00 44.75 270 LEU A C 1
ATOM 2139 O O . LEU A 1 270 ? 14.295 -29.358 -11.709 1.00 44.75 270 LEU A O 1
ATOM 2143 N N . TYR A 1 271 ? 15.236 -28.735 -9.751 1.00 46.53 271 TYR A N 1
ATOM 2144 C CA . TYR A 1 271 ? 16.207 -29.834 -9.619 1.00 46.53 271 TYR A CA 1
ATOM 2145 C C . TYR A 1 271 ? 17.070 -30.030 -10.882 1.00 46.53 271 TYR A C 1
ATOM 2147 O O . TYR A 1 271 ? 17.447 -31.153 -11.227 1.00 46.53 271 TYR A O 1
ATOM 2155 N N . ASP A 1 272 ? 17.387 -28.940 -11.586 1.00 48.41 272 ASP A N 1
ATOM 2156 C CA . ASP A 1 272 ? 18.274 -28.973 -12.745 1.00 48.41 272 ASP A CA 1
ATOM 2157 C C . ASP A 1 272 ? 19.704 -28.654 -12.304 1.00 48.41 272 ASP A C 1
ATOM 2159 O O . ASP A 1 272 ? 20.070 -27.497 -12.066 1.00 48.41 272 ASP A O 1
ATOM 2163 N N . GLY A 1 273 ? 20.502 -29.714 -12.163 1.00 45.53 273 GLY A N 1
ATOM 2164 C CA . GLY A 1 273 ? 21.900 -29.618 -11.752 1.00 45.53 273 GLY A CA 1
ATOM 2165 C C . GLY A 1 273 ? 22.725 -28.721 -12.672 1.00 45.53 273 GLY A C 1
ATOM 2166 O O . GLY A 1 273 ? 23.575 -28.004 -12.171 1.00 45.53 273 GLY A O 1
ATOM 2167 N N . ASN A 1 274 ? 22.418 -28.652 -13.973 1.00 48.84 274 ASN A N 1
ATOM 2168 C CA . ASN A 1 274 ? 23.201 -27.856 -14.922 1.00 48.84 274 ASN A CA 1
ATOM 2169 C C . ASN A 1 274 ? 22.953 -26.350 -14.766 1.00 48.84 274 ASN A C 1
ATOM 2171 O O . ASN A 1 274 ? 23.894 -25.570 -14.846 1.00 48.84 274 ASN A O 1
ATOM 2175 N N . LEU A 1 275 ? 21.707 -25.933 -14.519 1.00 47.75 275 LEU A N 1
ATOM 2176 C CA . LEU A 1 275 ? 21.383 -24.525 -14.247 1.00 47.75 275 LEU A CA 1
ATOM 2177 C C . LEU A 1 275 ? 21.906 -24.098 -12.873 1.00 47.75 275 LEU A C 1
ATOM 2179 O O . LEU A 1 275 ? 22.475 -23.020 -12.721 1.00 47.75 275 LEU A O 1
ATOM 2183 N N . THR A 1 276 ? 21.753 -24.970 -11.878 1.00 43.78 276 THR A N 1
ATOM 2184 C CA . THR A 1 276 ? 22.238 -24.716 -10.518 1.00 43.78 276 THR A CA 1
ATOM 2185 C C . THR A 1 276 ? 23.767 -24.634 -10.487 1.00 43.78 276 THR A C 1
ATOM 2187 O O . THR A 1 276 ? 24.317 -23.731 -9.861 1.00 43.78 276 THR A O 1
ATOM 2190 N N . ASP A 1 277 ? 24.465 -25.515 -11.208 1.00 45.28 277 ASP A N 1
ATOM 2191 C CA . ASP A 1 277 ? 25.921 -25.477 -11.370 1.00 45.28 277 ASP A CA 1
ATOM 2192 C C . ASP A 1 277 ? 26.370 -24.264 -12.194 1.00 45.28 277 ASP A C 1
ATOM 2194 O O . ASP A 1 277 ? 27.335 -23.612 -11.813 1.00 45.28 277 ASP A O 1
ATOM 2198 N N . PHE A 1 278 ? 25.650 -23.879 -13.253 1.00 45.84 278 PHE A N 1
ATOM 2199 C CA . PHE A 1 278 ? 25.963 -22.672 -14.026 1.00 45.84 278 PHE A CA 1
ATOM 2200 C C . PHE A 1 278 ? 25.927 -21.407 -13.157 1.00 45.84 278 PHE A C 1
ATOM 2202 O O . PHE A 1 278 ? 26.875 -20.627 -13.173 1.00 45.84 278 PHE A O 1
ATOM 2209 N N . PHE A 1 279 ? 24.892 -21.214 -12.335 1.00 46.28 279 PHE A N 1
ATOM 2210 C CA . PHE A 1 279 ? 24.816 -20.038 -11.461 1.00 46.28 279 PHE A CA 1
ATOM 2211 C C . PHE A 1 279 ? 25.741 -20.125 -10.237 1.00 46.28 279 PHE A C 1
ATOM 2213 O O . PHE A 1 279 ? 26.205 -19.094 -9.761 1.00 46.28 279 PHE A O 1
ATOM 2220 N N . SER A 1 280 ? 26.046 -21.328 -9.736 1.00 42.53 280 SER A N 1
ATOM 2221 C CA . SER A 1 280 ? 26.881 -21.506 -8.535 1.00 42.53 280 SER A CA 1
ATOM 2222 C C . SER A 1 280 ? 28.385 -21.613 -8.805 1.00 42.53 280 SER A C 1
ATOM 2224 O O . SER A 1 280 ? 29.177 -21.230 -7.945 1.00 42.53 280 SER A O 1
ATOM 2226 N N . GLN A 1 281 ? 28.798 -22.110 -9.974 1.00 42.16 281 GLN A N 1
ATOM 2227 C CA . GLN A 1 281 ? 30.209 -22.245 -10.353 1.00 42.16 281 GLN A CA 1
ATOM 2228 C C . GLN A 1 281 ? 30.715 -21.044 -11.161 1.00 42.16 281 GLN A C 1
ATOM 2230 O O . GLN A 1 281 ? 31.908 -20.752 -11.113 1.00 42.16 281 GLN A O 1
ATOM 2235 N N . THR A 1 282 ? 29.833 -20.330 -11.870 1.00 42.72 282 THR A N 1
ATOM 2236 C CA . THR A 1 282 ? 30.250 -19.254 -12.786 1.00 42.72 282 THR A CA 1
ATOM 2237 C C . THR A 1 282 ? 30.267 -17.872 -12.125 1.00 42.72 282 THR A C 1
ATOM 2239 O O . THR A 1 282 ? 31.087 -17.046 -12.505 1.00 42.72 282 THR A O 1
ATOM 2242 N N . PHE A 1 283 ? 29.453 -17.606 -11.091 1.00 40.28 283 PHE A N 1
ATOM 2243 C CA . PHE A 1 283 ? 29.445 -16.297 -10.419 1.00 40.28 283 PHE A CA 1
ATOM 2244 C C . PHE A 1 283 ? 29.207 -16.408 -8.910 1.00 40.28 283 PHE A C 1
ATOM 2246 O O . PHE A 1 283 ? 28.084 -16.586 -8.454 1.00 40.28 283 PHE A O 1
ATOM 2253 N N . THR A 1 284 ? 30.256 -16.227 -8.104 1.00 40.06 284 THR A N 1
ATOM 2254 C CA . THR A 1 284 ? 30.100 -15.998 -6.654 1.00 40.06 284 THR A CA 1
ATOM 2255 C C . THR A 1 284 ? 29.677 -14.559 -6.350 1.00 40.06 284 THR A C 1
ATOM 2257 O O . THR A 1 284 ? 28.896 -14.337 -5.430 1.00 40.06 284 THR A O 1
ATOM 2260 N N . THR A 1 285 ? 30.130 -13.595 -7.159 1.00 44.19 285 THR A N 1
ATOM 2261 C CA . THR A 1 285 ? 29.630 -12.211 -7.241 1.00 44.19 285 THR A CA 1
ATOM 2262 C C . THR A 1 285 ? 29.945 -11.645 -8.628 1.00 44.19 285 THR A C 1
ATOM 2264 O O . THR A 1 285 ? 31.087 -11.762 -9.072 1.00 44.19 285 THR A O 1
ATOM 2267 N N . VAL A 1 286 ? 28.984 -11.003 -9.298 1.00 47.62 286 VAL A N 1
ATOM 2268 C CA . VAL A 1 286 ? 29.227 -10.263 -10.552 1.00 47.62 286 VAL A CA 1
ATOM 2269 C C . VAL A 1 286 ? 29.541 -8.800 -10.211 1.00 47.62 286 VAL A C 1
ATOM 2271 O O . VAL A 1 286 ? 28.735 -8.170 -9.521 1.00 47.62 286 VAL A O 1
ATOM 2274 N N . PRO A 1 287 ? 30.674 -8.229 -10.657 1.00 52.84 287 PRO A N 1
ATOM 2275 C CA . PRO A 1 287 ? 30.980 -6.820 -10.421 1.00 52.84 287 PRO A CA 1
ATOM 2276 C C . PRO A 1 287 ? 29.938 -5.900 -11.064 1.00 52.84 287 PRO A C 1
ATOM 2278 O O . PRO A 1 287 ? 29.597 -6.061 -12.235 1.00 52.84 287 PRO A O 1
ATOM 2281 N N . ILE A 1 288 ? 29.467 -4.897 -10.319 1.00 48.44 288 ILE A N 1
ATOM 2282 C CA . ILE A 1 288 ? 28.408 -3.986 -10.781 1.00 48.44 288 ILE A CA 1
ATOM 2283 C C . ILE A 1 288 ? 28.790 -3.233 -12.066 1.00 48.44 288 ILE A C 1
ATOM 2285 O O . ILE A 1 288 ? 27.953 -3.056 -12.942 1.00 48.44 288 ILE A O 1
ATOM 2289 N N . GLN A 1 289 ? 30.073 -2.904 -12.241 1.00 56.06 289 GLN A N 1
ATOM 2290 C CA . GLN A 1 289 ? 30.590 -2.240 -13.445 1.00 56.06 289 GLN A CA 1
ATOM 2291 C C . GLN A 1 289 ? 30.424 -3.103 -14.705 1.00 56.06 289 GLN A C 1
ATOM 2293 O O . GLN A 1 289 ? 30.146 -2.582 -15.783 1.00 56.06 289 GLN A O 1
ATOM 2298 N N . LEU A 1 290 ? 30.552 -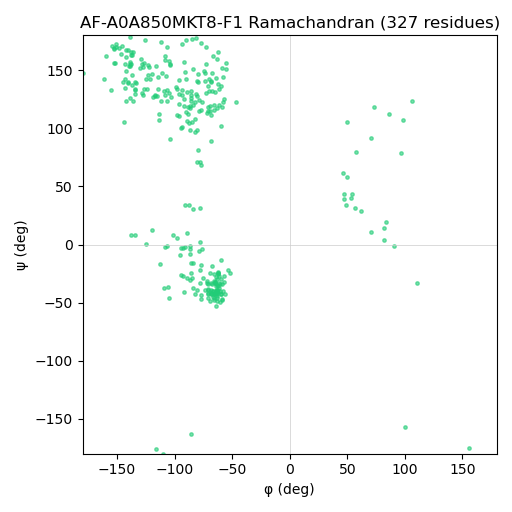4.428 -14.572 1.00 52.62 290 LEU A N 1
ATOM 2299 C CA . LEU A 1 290 ? 30.351 -5.363 -15.677 1.00 52.62 290 LEU A CA 1
ATOM 2300 C C . LEU A 1 290 ? 28.867 -5.457 -16.053 1.00 52.62 290 LEU A C 1
ATOM 2302 O O . LEU A 1 290 ? 28.531 -5.496 -17.233 1.00 52.62 290 LEU A O 1
ATOM 2306 N N . ILE A 1 291 ? 27.975 -5.429 -15.059 1.00 51.53 291 ILE A N 1
ATOM 2307 C CA . ILE A 1 291 ? 26.521 -5.401 -15.276 1.00 51.53 291 ILE A CA 1
ATOM 2308 C C . ILE A 1 291 ? 26.120 -4.112 -16.000 1.00 51.53 291 ILE A C 1
ATOM 2310 O O . ILE A 1 291 ? 25.423 -4.164 -17.013 1.00 51.53 291 ILE A O 1
ATOM 2314 N N . GLU A 1 292 ? 26.597 -2.963 -15.521 1.00 51.47 292 GLU A N 1
ATOM 2315 C CA . GLU A 1 292 ? 26.334 -1.655 -16.129 1.00 51.47 292 GLU A CA 1
ATOM 2316 C C . GLU A 1 292 ? 26.869 -1.565 -17.564 1.00 51.47 292 GLU A C 1
ATOM 2318 O O . GLU A 1 292 ? 26.220 -0.981 -18.434 1.00 51.47 292 GLU A O 1
ATOM 2323 N N . PHE A 1 293 ? 28.032 -2.163 -17.835 1.00 59.69 293 PHE A N 1
ATOM 2324 C CA . PHE A 1 293 ? 28.574 -2.271 -19.186 1.00 59.69 293 PHE A CA 1
ATOM 2325 C C . PHE A 1 293 ? 27.667 -3.119 -20.084 1.00 59.69 293 PHE A C 1
ATOM 2327 O O . PHE A 1 293 ? 27.215 -2.640 -21.122 1.00 59.69 293 PHE A O 1
ATOM 2334 N N . LEU A 1 294 ? 27.313 -4.339 -19.667 1.00 52.78 294 LEU A N 1
ATOM 2335 C CA . LEU A 1 294 ? 26.469 -5.252 -20.450 1.00 52.78 294 LEU A CA 1
ATOM 2336 C C . LEU A 1 294 ? 25.061 -4.699 -20.719 1.00 52.78 294 LEU A C 1
ATOM 2338 O O . LEU A 1 294 ? 24.437 -5.062 -21.718 1.00 52.78 294 LEU A O 1
ATOM 2342 N N . GLN A 1 295 ? 24.556 -3.805 -19.868 1.00 54.16 295 GLN A N 1
ATOM 2343 C CA . GLN A 1 295 ? 23.306 -3.076 -20.106 1.00 54.16 295 GLN A CA 1
ATOM 2344 C C . GLN A 1 295 ? 23.438 -2.008 -21.201 1.00 54.16 295 GLN A C 1
ATOM 2346 O O . GLN A 1 295 ? 22.473 -1.755 -21.919 1.00 54.16 295 GLN A O 1
ATOM 2351 N N . LYS A 1 296 ? 24.622 -1.404 -21.353 1.00 58.91 296 LYS A N 1
ATOM 2352 C CA . LYS A 1 296 ? 24.914 -0.379 -22.368 1.00 58.91 296 LYS A CA 1
ATOM 2353 C C . LYS A 1 296 ? 25.333 -0.968 -23.716 1.00 58.91 296 LYS A C 1
ATOM 2355 O O . LYS A 1 296 ? 25.169 -0.299 -24.734 1.00 58.91 296 LYS A O 1
ATOM 2360 N N . VAL A 1 297 ? 25.866 -2.192 -23.739 1.00 63.00 297 VAL A N 1
ATOM 2361 C CA . VAL A 1 297 ? 26.232 -2.877 -24.986 1.00 63.00 297 VAL A CA 1
ATOM 2362 C C . VAL A 1 297 ? 24.970 -3.291 -25.755 1.00 63.00 297 VAL A C 1
ATOM 2364 O O . VAL A 1 297 ? 24.177 -4.113 -25.285 1.00 63.00 297 VAL A O 1
ATOM 2367 N N . ASP A 1 298 ? 24.810 -2.752 -26.964 1.00 71.25 298 ASP A N 1
ATOM 2368 C CA . ASP A 1 298 ? 23.784 -3.161 -27.933 1.00 71.25 298 ASP A CA 1
ATOM 2369 C C . ASP A 1 298 ? 24.239 -4.426 -28.684 1.00 71.25 298 ASP A C 1
ATOM 2371 O O . ASP A 1 298 ? 24.652 -4.380 -29.842 1.00 71.25 298 ASP A O 1
ATOM 2375 N N . ALA A 1 299 ? 24.242 -5.550 -27.964 1.00 56.53 299 ALA A N 1
ATOM 2376 C CA . ALA A 1 299 ? 24.612 -6.872 -28.467 1.00 56.53 299 ALA A CA 1
ATOM 2377 C C . ALA A 1 299 ? 23.539 -7.921 -28.115 1.00 56.53 299 ALA A C 1
ATOM 2379 O O . ALA A 1 299 ? 22.834 -7.771 -27.106 1.00 56.53 299 ALA A O 1
ATOM 2380 N N . PRO A 1 300 ? 23.400 -8.988 -28.923 1.00 48.69 300 PRO A N 1
ATOM 2381 C CA . PRO A 1 300 ? 22.546 -10.127 -28.604 1.00 48.69 300 PRO A CA 1
ATOM 2382 C C . PRO A 1 300 ? 23.020 -10.862 -27.338 1.00 48.69 300 PRO A C 1
ATOM 2384 O O . PRO A 1 300 ? 24.161 -10.727 -26.895 1.00 48.69 300 PRO A O 1
ATOM 2387 N N . LEU A 1 301 ? 22.114 -11.622 -26.719 1.00 45.50 301 LEU A N 1
ATOM 2388 C CA . LEU A 1 301 ? 22.340 -12.241 -25.409 1.00 45.50 301 LEU A CA 1
ATOM 2389 C C . LEU A 1 301 ? 23.500 -13.243 -25.433 1.00 45.50 301 LEU A C 1
ATOM 2391 O O . LEU A 1 301 ? 24.250 -13.325 -24.468 1.00 45.50 301 LEU A O 1
ATOM 2395 N N . GLU A 1 302 ? 23.661 -13.964 -26.535 1.00 49.28 302 GLU A N 1
ATOM 2396 C CA . GLU A 1 302 ? 24.720 -14.948 -26.739 1.00 49.28 302 GLU A CA 1
ATOM 2397 C C . GLU A 1 302 ? 26.106 -14.298 -26.622 1.00 49.28 302 GLU A C 1
ATOM 2399 O O . GLU A 1 302 ? 26.974 -14.803 -25.920 1.00 49.28 302 GLU A O 1
ATOM 2404 N N . GLU A 1 303 ? 26.276 -13.109 -27.201 1.00 54.06 303 GLU A N 1
ATOM 2405 C CA . GLU A 1 303 ? 27.525 -12.342 -27.138 1.00 54.06 303 GLU A CA 1
ATOM 2406 C C . GLU A 1 303 ? 27.765 -11.764 -25.730 1.00 54.06 303 GLU A C 1
ATOM 2408 O O . GLU A 1 303 ? 28.890 -11.728 -25.238 1.00 54.06 303 GLU A O 1
ATOM 2413 N N . LYS A 1 304 ? 26.697 -11.383 -25.015 1.00 54.75 304 LYS A N 1
ATOM 2414 C CA . LYS A 1 304 ? 26.794 -10.952 -23.607 1.00 54.75 304 LYS A CA 1
ATOM 2415 C C . LYS A 1 304 ? 27.190 -12.095 -22.671 1.00 54.75 304 LYS A C 1
ATOM 2417 O O . LYS A 1 304 ? 27.894 -11.859 -21.690 1.00 54.75 304 LYS A O 1
ATOM 2422 N N . LEU A 1 305 ? 26.742 -13.313 -22.963 1.00 51.47 305 LEU A N 1
ATOM 2423 C CA . LEU A 1 305 ? 27.122 -14.516 -22.224 1.00 51.47 305 LEU A CA 1
ATOM 2424 C C . LEU A 1 305 ? 28.577 -14.907 -22.505 1.00 51.47 305 LEU A C 1
ATOM 2426 O O . LEU A 1 305 ? 29.290 -15.233 -21.562 1.00 51.47 305 LEU A O 1
ATOM 2430 N N . GLU A 1 306 ? 29.051 -14.770 -23.746 1.00 65.81 306 GLU A N 1
ATOM 2431 C CA . GLU A 1 306 ? 30.468 -14.970 -24.086 1.00 65.81 306 GLU A CA 1
ATOM 2432 C C . GLU A 1 306 ? 31.386 -14.006 -23.313 1.00 65.81 306 GLU A C 1
ATOM 2434 O O 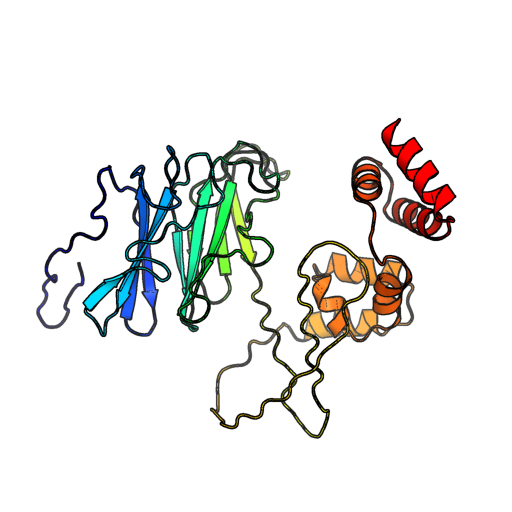. GLU A 1 306 ? 32.393 -14.436 -22.755 1.00 65.81 306 GLU A O 1
ATOM 2439 N N . ILE A 1 307 ? 31.009 -12.726 -23.182 1.00 66.75 307 ILE A N 1
ATOM 2440 C CA . ILE A 1 307 ? 31.761 -11.736 -22.382 1.00 66.75 307 ILE A CA 1
ATOM 2441 C C . ILE A 1 307 ? 31.813 -12.137 -20.899 1.00 66.75 307 ILE A C 1
ATOM 2443 O O . ILE A 1 307 ? 32.836 -11.981 -20.229 1.00 66.75 307 ILE A O 1
ATOM 2447 N N . LEU A 1 308 ? 30.705 -12.655 -20.369 1.00 59.56 308 LEU A N 1
ATOM 2448 C CA . LEU A 1 308 ? 30.602 -13.127 -18.989 1.00 59.56 308 LEU A CA 1
ATOM 2449 C C . LEU A 1 308 ? 31.468 -14.374 -18.739 1.00 59.56 308 LEU A C 1
ATOM 2451 O O . LEU A 1 308 ? 32.128 -14.467 -17.700 1.00 59.56 308 LEU A O 1
ATOM 2455 N N . GLU A 1 309 ? 31.508 -15.304 -19.692 1.00 63.72 309 GLU A N 1
ATOM 2456 C CA . GLU A 1 309 ? 32.382 -16.478 -19.648 1.00 63.72 309 GLU A CA 1
ATOM 2457 C C . GLU A 1 309 ? 33.862 -16.107 -19.785 1.00 63.72 309 GLU A C 1
ATOM 2459 O O . GLU A 1 309 ? 34.703 -16.632 -19.049 1.00 63.72 309 GLU A O 1
ATOM 2464 N N . GLU A 1 310 ? 34.195 -15.182 -20.686 1.00 75.88 310 GLU A N 1
ATOM 2465 C CA . GLU A 1 310 ? 35.556 -14.674 -20.854 1.00 75.88 310 GLU A CA 1
ATOM 2466 C C . GLU A 1 310 ? 36.040 -14.016 -19.562 1.00 75.88 310 GLU A C 1
ATOM 2468 O O . GLU A 1 310 ? 37.088 -14.399 -19.038 1.00 75.88 310 GLU A O 1
ATOM 2473 N N . PHE A 1 311 ? 35.231 -13.120 -18.986 1.00 73.94 311 PHE A N 1
ATOM 2474 C CA . PHE A 1 311 ? 35.530 -12.469 -17.714 1.00 73.94 311 PHE A CA 1
ATOM 2475 C C . PHE A 1 311 ? 35.775 -13.483 -16.594 1.00 73.94 311 PHE A C 1
ATOM 2477 O O . PHE A 1 311 ? 36.713 -13.328 -15.811 1.00 73.94 311 PHE A O 1
ATOM 2484 N N . ASN A 1 312 ? 34.970 -14.545 -16.506 1.00 66.44 312 ASN A N 1
ATOM 2485 C CA . ASN A 1 312 ? 35.118 -15.535 -15.443 1.00 66.44 312 ASN A CA 1
ATOM 2486 C C . ASN A 1 312 ? 36.449 -16.306 -15.527 1.00 66.44 312 ASN A C 1
ATOM 2488 O O . ASN A 1 312 ? 37.039 -16.625 -14.490 1.00 66.44 312 ASN A O 1
ATOM 2492 N N . ASN A 1 313 ? 36.947 -16.537 -16.744 1.00 76.81 313 ASN A N 1
ATOM 2493 C CA . ASN A 1 313 ? 38.193 -17.259 -17.011 1.00 76.81 313 ASN A CA 1
ATOM 2494 C C . ASN A 1 313 ? 39.471 -16.424 -16.796 1.00 76.81 313 ASN A C 1
ATOM 2496 O O . ASN A 1 313 ? 40.576 -16.970 -16.870 1.00 76.81 313 ASN A O 1
ATOM 2500 N N . LEU A 1 314 ? 39.347 -15.125 -16.511 1.00 79.56 314 LEU A N 1
ATOM 2501 C CA . LEU A 1 314 ? 40.474 -14.248 -16.193 1.00 79.56 314 LEU A CA 1
ATOM 2502 C C . LEU A 1 314 ? 41.025 -14.501 -14.777 1.00 79.56 314 LEU A C 1
ATOM 2504 O O . LEU A 1 314 ? 40.287 -14.851 -13.850 1.00 79.56 314 LEU A O 1
ATOM 2508 N N . SER A 1 315 ? 42.331 -14.279 -14.590 1.00 82.81 315 SER A N 1
ATOM 2509 C CA . SER A 1 315 ? 42.933 -14.201 -13.253 1.00 82.81 315 SER A CA 1
ATOM 2510 C C . SER A 1 315 ? 42.435 -12.966 -12.492 1.00 82.81 315 SER A C 1
ATOM 2512 O O . SER A 1 315 ? 41.944 -12.020 -13.101 1.00 82.81 315 SER A O 1
ATOM 2514 N N . ASP A 1 316 ? 42.590 -12.933 -11.167 1.00 75.06 316 ASP A N 1
ATOM 2515 C CA . ASP A 1 316 ? 42.136 -11.791 -10.356 1.00 75.06 316 ASP A CA 1
ATOM 2516 C C . ASP A 1 316 ? 42.783 -10.461 -10.797 1.00 75.06 316 ASP A C 1
ATOM 2518 O O . ASP A 1 316 ? 42.094 -9.452 -10.920 1.00 75.06 316 ASP A O 1
ATOM 2522 N N . GLU A 1 317 ? 44.079 -10.473 -11.138 1.00 81.81 317 GLU A N 1
ATOM 2523 C CA . GLU A 1 317 ? 44.790 -9.299 -11.675 1.00 81.81 317 GLU A CA 1
ATOM 2524 C C . GLU A 1 317 ? 44.230 -8.863 -13.042 1.00 81.81 317 GLU A C 1
ATOM 2526 O O . GLU A 1 317 ? 44.067 -7.672 -13.300 1.00 81.81 317 GLU A O 1
ATOM 2531 N N . GLN A 1 318 ? 43.875 -9.822 -13.904 1.00 81.50 318 GLN A N 1
ATOM 2532 C CA . GLN A 1 318 ? 43.275 -9.543 -15.212 1.00 81.50 318 GLN A CA 1
ATOM 2533 C C . GLN A 1 318 ? 41.830 -9.046 -15.094 1.00 81.50 318 GLN A C 1
ATOM 2535 O O . GLN A 1 318 ? 41.405 -8.218 -15.892 1.00 81.50 318 GLN A O 1
ATOM 2540 N N . LYS A 1 319 ? 41.074 -9.517 -14.095 1.00 80.00 319 LYS A N 1
ATOM 2541 C CA . LYS A 1 319 ? 39.717 -9.036 -13.804 1.00 80.00 319 LYS A CA 1
ATOM 2542 C C . LYS A 1 319 ? 39.739 -7.578 -13.358 1.00 80.00 319 LYS A C 1
ATOM 2544 O O . LYS A 1 319 ? 38.910 -6.801 -13.818 1.00 80.00 319 LYS A O 1
ATOM 2549 N N . GLU A 1 320 ? 40.688 -7.191 -12.505 1.00 79.38 320 GLU A N 1
ATOM 2550 C CA . GLU A 1 320 ? 40.856 -5.789 -12.097 1.00 79.38 320 GLU A CA 1
ATOM 2551 C C . GLU A 1 320 ? 41.216 -4.881 -13.281 1.00 79.38 320 GLU A C 1
ATOM 2553 O O . GLU A 1 320 ? 40.659 -3.788 -13.407 1.00 79.38 320 GLU A O 1
ATOM 2558 N N . GLU A 1 321 ? 42.106 -5.333 -14.169 1.00 84.38 321 GLU A N 1
ATOM 2559 C CA . GLU A 1 321 ? 42.484 -4.590 -15.377 1.00 84.38 321 GLU A CA 1
ATOM 2560 C C . GLU A 1 321 ? 41.310 -4.468 -16.362 1.00 84.38 321 GLU A C 1
ATOM 2562 O O . GLU A 1 321 ? 40.999 -3.362 -16.803 1.00 84.38 321 GLU A O 1
ATOM 2567 N N . PHE A 1 322 ? 40.579 -5.560 -16.601 1.00 82.25 322 PHE A N 1
ATOM 2568 C CA . PHE A 1 322 ? 39.384 -5.581 -17.448 1.00 82.25 322 PHE A CA 1
ATOM 2569 C C . PHE A 1 322 ? 38.307 -4.611 -16.943 1.00 82.25 322 PHE A C 1
ATOM 2571 O O . PHE A 1 322 ? 37.781 -3.800 -17.701 1.00 82.25 322 PHE A O 1
ATOM 2578 N N . LEU A 1 323 ? 38.005 -4.628 -15.640 1.00 76.19 323 LEU A N 1
ATOM 2579 C CA . LEU A 1 323 ? 37.021 -3.714 -15.049 1.00 76.19 323 LEU A CA 1
ATOM 2580 C C . LEU A 1 323 ? 37.466 -2.248 -15.136 1.00 76.19 323 LEU A C 1
ATOM 2582 O O . LEU A 1 323 ? 36.629 -1.360 -15.309 1.00 76.19 323 LEU A O 1
ATOM 2586 N N . LYS A 1 324 ? 38.773 -1.983 -15.044 1.00 82.19 324 LYS A N 1
ATOM 2587 C CA . LYS A 1 324 ? 39.328 -0.637 -15.193 1.00 82.19 324 LYS A CA 1
ATOM 2588 C C . LYS A 1 324 ? 39.173 -0.117 -16.622 1.00 82.19 324 LYS A C 1
ATOM 2590 O O . LYS A 1 324 ? 38.764 1.028 -16.792 1.00 82.19 324 LYS A O 1
ATOM 2595 N N . GLU A 1 325 ? 39.423 -0.953 -17.629 1.00 80.69 325 GLU A N 1
ATOM 2596 C CA . GLU A 1 325 ? 39.202 -0.598 -19.038 1.00 80.69 325 GLU A CA 1
ATOM 2597 C C . GLU A 1 325 ? 37.728 -0.270 -19.318 1.00 80.69 325 GLU A C 1
ATOM 2599 O O . GLU A 1 325 ? 37.437 0.726 -19.978 1.00 80.69 325 GLU A O 1
ATOM 2604 N N . LEU A 1 326 ? 36.790 -1.022 -18.726 1.00 72.88 326 LEU A N 1
ATOM 2605 C CA . LEU A 1 326 ? 35.351 -0.736 -18.829 1.00 72.88 326 LEU A CA 1
ATOM 2606 C C . LEU A 1 326 ? 34.939 0.611 -18.224 1.00 72.88 326 LEU A C 1
ATOM 2608 O O . LEU A 1 326 ? 33.897 1.147 -18.589 1.00 72.88 326 LEU A O 1
ATOM 2612 N N . THR A 1 327 ? 35.721 1.156 -17.287 1.00 62.72 327 THR A N 1
ATOM 2613 C CA . THR A 1 327 ? 35.418 2.457 -16.668 1.00 62.72 327 THR A CA 1
ATOM 2614 C C . THR A 1 327 ? 35.955 3.639 -17.489 1.00 62.72 327 THR A C 1
ATOM 2616 O O . THR A 1 327 ? 35.561 4.779 -17.246 1.00 62.72 327 THR A O 1
ATOM 2619 N N . GLU A 1 328 ? 36.870 3.384 -18.431 1.00 64.56 328 GLU A N 1
ATOM 2620 C CA . GLU A 1 328 ? 37.482 4.387 -19.317 1.00 64.56 328 GLU A CA 1
ATOM 2621 C C . GLU A 1 328 ? 36.771 4.500 -20.689 1.00 64.56 328 GLU A C 1
ATOM 2623 O O . GLU A 1 328 ? 37.064 5.431 -21.447 1.00 64.56 328 GLU A O 1
ATOM 2628 N N . LEU A 1 329 ? 35.834 3.587 -20.983 1.00 57.22 329 LEU A N 1
ATOM 2629 C CA . LEU A 1 329 ? 35.013 3.472 -22.203 1.00 57.22 329 LEU A CA 1
ATOM 2630 C C . LEU A 1 329 ? 33.644 4.165 -22.079 1.00 57.22 329 LEU A C 1
ATOM 2632 O O . LEU A 1 329 ? 33.225 4.796 -23.078 1.00 57.22 329 LEU A O 1
#

Foldseek 3Di:
DDQDPVVRDDDDDDDQDPFDFDWDQKEWEAAPQGKIKIKTWTCGDDVLHDNEIFIKIWIADPVVRQIAALQGRMDTQRSQADYHWHNKAWEAENVRKIKIKTWGQGCDVNQHRAIFIKIWIDGNVRSATADPVGSIDTPVSVAPHHKADWYFYDVFTKIKIWGQGPPVPHRDIDIDIDTDGDDDPDDDDDDDDDDDDDDDDDDDDDDDDDDDDDDDDDDDDDDDDDDDDDDDPVVLVVVLLVQLPDPDDPVVNVVSCVVSVHDPVCVVVSPRPVNVCCVVVQCPDDDVLLVVLLVVDPDDPVVNVVVSNVLSPDDPVVNVVVSVVSVVD

Nearest PDB structures (foldseek):
  1w8o-assembly1_A  TM=6.365E-01  e=7.786E-06  Micromonospora viridifaciens
  4j9t-assembly1_A  TM=6.797E-01  e=3.559E-05  Micromonospora viridifaciens
  2ber-assembly1_A  TM=6.390E-01  e=6.023E-05  Micromonospora viridifaciens
  8um0-assembly1_A  TM=6.396E-01  e=2.919E-04  Clostridium perfringens ATCC 13124
  8ule-assembly1_A  TM=6.406E-01  e=2.919E-04  Clostridium perfringens ATCC 13124

Secondary structure (DSSP, 8-state):
--EETTTTEEPPP-----SSS--EEEEEEE-TT--EEEEEEE----TT--SS-EEEEEEE-TTT--EE-SSSSSEES-TT-SS--EEEEEEE-TT-EEEEEEEE-S-STT--SS-EEEEEEEETTT-S-B-SSSSSEESSTT-SS-EEEEEEETTTEEEEEEE---SSS-SS-EEEEEEE------PPPPSS--------------SSS------------------PPP---HHHHHHHHHHHHS---HHHHHHHHHHTT--GGGGGGGT-HHHHHHHHHH-S---HHHHHHHHH----HHHHHHHHHHHHTS-HHHHHHHHHHHHH-

pLDDT: mean 71.06, std 24.96, range [23.16, 98.75]

Mean predicted aligned error: 17.95 Å